Protein AF-A0A7S3D270-F1 (afdb_monomer_lite)

Secondary structure (DSSP, 8-state):
--SSSHHHHTTSS-----------------------HHHHHHHHHHHHHHTTTTS-HHHHHHHHHHHHHHHHHHHHHHHHHHHHHHHHHHHHHHHHHHHHHHHHHHHHHHHHHHHHHHHHHHHHHHHHHHHHHHHHHHHHHHHHHHHHHHHHHHHHHHHHHHHHHHHHHHTTTTTS------------------------------------------STHHHHHHHHHHHHHHHHHHHHHHHHHHHHHHHHHHHHHHHHHHHHHHHHHHHHHGGGT--

Radius of gyration: 50.93 Å; chains: 1; bounding box: 105×56×142 Å

Sequence (279 aa):
MTEEADRIEEEMEGKELDVEAEEGGEDEEGEDGVYDPIEETEKFFEAELADLEGLSAPRKLKTIISSRKRVENDIKLMANRIRHLHLEEEKAQKKIDTTKTRANDILDLKERNREAARRRELERKQAEEELRRERQLLALQKAERRAAIRANREALQQSKREDVLMMKQMKKVQERDRKLRLQQERIRCAQSAEVIRLHKKVAADHNMRQRRQQLFEADQDMQDQIYEELLKKHHALQEIAQLEEEESGLINRLHSTQQIHLQAYEELEAALNEDLADE

Structure (mmCIF, N/CA/C/O backbone):
data_AF-A0A7S3D270-F1
#
_entry.id   AF-A0A7S3D270-F1
#
loop_
_atom_site.group_PDB
_atom_site.id
_atom_site.type_symbol
_atom_site.label_atom_id
_atom_site.label_alt_id
_atom_site.label_comp_id
_atom_site.label_asym_id
_atom_site.label_entity_id
_atom_site.label_seq_id
_atom_site.pdbx_PDB_ins_code
_atom_site.Cartn_x
_atom_site.Cartn_y
_atom_site.Cartn_z
_atom_site.occupancy
_atom_site.B_iso_or_equiv
_atom_site.auth_seq_id
_atom_site.auth_comp_id
_atom_site.auth_asym_id
_atom_site.auth_atom_id
_atom_site.pdbx_PDB_model_num
ATOM 1 N N . MET A 1 1 ? -23.454 -42.899 -12.127 1.00 55.66 1 MET A N 1
ATOM 2 C CA . MET A 1 1 ? -22.488 -41.993 -12.791 1.00 55.66 1 MET A CA 1
ATOM 3 C C . MET A 1 1 ? -21.441 -42.809 -13.553 1.00 55.66 1 MET A C 1
ATOM 5 O O . MET A 1 1 ? -20.252 -42.593 -13.379 1.00 55.66 1 MET A O 1
ATOM 9 N N . THR A 1 2 ? -21.885 -43.780 -14.354 1.00 56.94 2 THR A N 1
ATOM 10 C CA . THR A 1 2 ? -21.027 -44.693 -15.142 1.00 56.94 2 THR A CA 1
ATOM 11 C C . THR A 1 2 ? -21.714 -45.114 -16.450 1.00 56.94 2 THR A C 1
ATOM 13 O O . THR A 1 2 ? -21.271 -46.047 -17.089 1.00 56.94 2 THR A O 1
ATOM 16 N N . GLU A 1 3 ? -22.817 -44.457 -16.827 1.00 52.66 3 GLU A N 1
ATOM 17 C CA . GLU A 1 3 ? -23.614 -44.752 -18.038 1.00 52.66 3 GLU A CA 1
ATOM 18 C C . GLU A 1 3 ? -23.628 -43.547 -19.005 1.00 52.66 3 GLU A C 1
ATOM 20 O O . GLU A 1 3 ? -24.354 -43.523 -19.992 1.00 52.66 3 GLU A O 1
ATOM 25 N N . GLU A 1 4 ? -22.844 -42.512 -18.688 1.00 52.69 4 GLU A N 1
ATOM 26 C CA . GLU A 1 4 ? -22.762 -41.240 -19.422 1.00 52.69 4 GLU A CA 1
ATOM 27 C C . GLU A 1 4 ? -21.365 -41.026 -20.041 1.00 52.69 4 GLU A C 1
ATOM 29 O O . GLU A 1 4 ? -21.179 -40.113 -20.835 1.00 52.69 4 GLU A O 1
ATOM 34 N N . ALA A 1 5 ? -20.395 -41.894 -19.714 1.00 53.91 5 ALA A N 1
ATOM 35 C CA . ALA A 1 5 ? -19.059 -41.910 -20.316 1.00 53.91 5 ALA A CA 1
ATOM 36 C C . ALA A 1 5 ? -19.049 -42.717 -21.627 1.00 53.91 5 ALA A C 1
ATOM 38 O O . ALA A 1 5 ? -18.639 -42.203 -22.664 1.00 53.91 5 ALA A O 1
ATOM 39 N N . ASP A 1 6 ? -19.616 -43.927 -21.601 1.00 54.31 6 ASP A N 1
ATOM 40 C CA . ASP A 1 6 ? -19.684 -44.860 -22.739 1.00 54.31 6 ASP A CA 1
ATOM 41 C C . ASP A 1 6 ? -20.461 -44.295 -23.947 1.00 54.31 6 ASP A C 1
ATOM 43 O O . ASP A 1 6 ? -20.357 -44.800 -25.059 1.00 54.31 6 ASP A O 1
ATOM 47 N N . ARG A 1 7 ? -21.231 -43.216 -23.750 1.00 53.88 7 ARG A N 1
ATOM 48 C CA . ARG A 1 7 ? -22.017 -42.556 -24.801 1.00 53.88 7 ARG A CA 1
ATOM 49 C C . ARG A 1 7 ? -21.245 -41.515 -25.616 1.00 53.88 7 ARG A C 1
ATOM 51 O O . ARG A 1 7 ? -21.796 -40.996 -26.579 1.00 53.88 7 ARG A O 1
ATOM 58 N N . ILE A 1 8 ? -20.016 -41.185 -25.213 1.00 56.88 8 ILE A N 1
ATOM 59 C CA . ILE A 1 8 ? -19.153 -40.206 -25.897 1.00 56.88 8 ILE A CA 1
ATOM 60 C C . ILE A 1 8 ? -18.128 -40.911 -26.804 1.00 56.88 8 ILE A C 1
ATOM 62 O O . ILE A 1 8 ? -17.716 -40.337 -27.810 1.00 56.88 8 ILE A O 1
ATOM 66 N N . GLU A 1 9 ? -17.758 -42.166 -26.517 1.00 51.59 9 GLU A N 1
ATOM 67 C CA . GLU A 1 9 ? -16.880 -42.953 -27.403 1.00 51.59 9 GLU A CA 1
ATOM 68 C C . GLU A 1 9 ? -17.577 -43.380 -28.710 1.00 51.59 9 GLU A C 1
ATOM 70 O O . GLU A 1 9 ? -16.925 -43.438 -29.749 1.00 51.59 9 GLU A O 1
ATOM 75 N N . GLU A 1 10 ? -18.900 -43.581 -28.707 1.00 54.47 10 GLU A N 1
ATOM 76 C CA . GLU A 1 10 ? -19.654 -44.049 -29.887 1.00 54.47 10 GLU A CA 1
ATOM 77 C C . GLU A 1 10 ? -19.943 -42.944 -30.940 1.00 54.47 10 GLU A C 1
ATOM 79 O O . GLU A 1 10 ? -20.325 -43.253 -32.066 1.00 54.47 10 GLU A O 1
ATOM 84 N N . GLU A 1 11 ? -19.722 -41.654 -30.631 1.00 53.59 11 GLU A N 1
ATOM 85 C CA . GLU A 1 11 ? -19.868 -40.539 -31.600 1.00 53.59 11 GLU A CA 1
ATOM 86 C C . GLU A 1 11 ? -18.566 -40.175 -32.348 1.00 53.59 11 GLU A C 1
ATOM 88 O O . GLU A 1 11 ? -18.592 -39.346 -33.262 1.00 53.59 11 GLU A O 1
ATOM 93 N N . MET A 1 12 ? -17.426 -40.791 -32.008 1.00 52.66 12 MET A N 1
ATOM 94 C CA . MET A 1 12 ? -16.113 -40.450 -32.588 1.00 52.66 12 MET A CA 1
ATOM 95 C C . MET A 1 12 ? -15.652 -41.370 -33.735 1.00 52.66 12 MET A C 1
ATOM 97 O O . MET A 1 12 ? -14.643 -41.075 -34.372 1.00 52.66 12 MET A O 1
ATOM 101 N N . GLU A 1 13 ? -16.384 -42.444 -34.048 1.00 53.16 13 GLU A N 1
ATOM 102 C CA . GLU A 1 13 ? -15.960 -43.479 -35.016 1.00 53.16 13 GLU A CA 1
ATOM 103 C C . GLU A 1 13 ? -16.640 -43.365 -36.405 1.00 53.16 13 GLU A C 1
ATOM 105 O O . GLU A 1 13 ? -16.520 -44.252 -37.244 1.00 53.16 13 GLU A O 1
ATOM 110 N N . GLY A 1 14 ? -17.374 -42.272 -36.669 1.00 53.91 14 GLY A N 1
ATOM 111 C CA . GLY A 1 14 ? -18.347 -42.184 -37.775 1.00 53.91 14 GLY A CA 1
ATOM 112 C C . GLY A 1 14 ? -18.218 -41.002 -38.745 1.00 53.91 14 GLY A C 1
ATOM 113 O O . GLY A 1 14 ? -19.236 -40.562 -39.280 1.00 53.91 14 GLY A O 1
ATOM 114 N N . LYS A 1 15 ? -17.016 -40.449 -38.963 1.00 55.72 15 LYS A N 1
ATOM 115 C CA . LYS A 1 15 ? -16.767 -39.420 -39.998 1.00 55.72 15 LYS A CA 1
ATOM 116 C C . LYS A 1 15 ? -15.521 -39.713 -40.830 1.00 55.72 15 LYS A C 1
ATOM 118 O O . LYS A 1 15 ? -14.515 -39.013 -40.741 1.00 55.72 15 LYS A O 1
ATOM 123 N N . GLU A 1 16 ? -15.644 -40.709 -41.702 1.00 52.53 16 GLU A N 1
ATOM 124 C CA . GLU A 1 16 ? -14.965 -40.642 -42.997 1.00 52.53 16 GLU A CA 1
ATOM 125 C C . GLU A 1 16 ? -15.483 -39.382 -43.709 1.00 52.53 16 GLU A C 1
ATOM 127 O O . GLU A 1 16 ? -16.677 -39.256 -43.979 1.00 52.53 16 GLU A O 1
ATOM 132 N N . LEU A 1 17 ? -14.600 -38.406 -43.914 1.00 50.53 17 LEU A N 1
ATOM 133 C CA . LEU A 1 17 ? -14.870 -37.233 -44.737 1.00 50.53 17 LEU A CA 1
ATOM 134 C C . LEU A 1 17 ? -14.134 -37.437 -46.054 1.00 50.53 17 LEU A C 1
ATOM 136 O O . LEU A 1 17 ? -12.913 -37.602 -46.056 1.00 50.53 17 LEU A O 1
ATOM 140 N N . ASP A 1 18 ? -14.900 -37.466 -47.142 1.00 45.66 18 ASP A N 1
ATOM 141 C CA . ASP A 1 18 ? -14.399 -37.682 -48.492 1.00 45.66 18 ASP A CA 1
ATOM 142 C C . ASP A 1 18 ? -13.266 -36.704 -48.820 1.00 45.66 18 ASP A C 1
ATOM 144 O O . ASP A 1 18 ? -13.451 -35.485 -48.863 1.00 45.66 18 ASP A O 1
ATOM 148 N N . VAL A 1 19 ? -12.079 -37.255 -49.076 1.00 47.69 19 VAL A N 1
ATOM 149 C CA . VAL A 1 19 ? -10.970 -36.518 -49.681 1.00 47.69 19 VAL A CA 1
ATOM 150 C C . VAL A 1 19 ? -11.256 -36.443 -51.178 1.00 47.69 19 VAL A C 1
ATOM 152 O O . VAL A 1 19 ? -10.773 -37.265 -51.960 1.00 47.69 19 VAL A O 1
ATOM 155 N N . GLU A 1 20 ? -12.092 -35.482 -51.574 1.00 52.12 20 GLU A N 1
ATOM 156 C CA . GLU A 1 20 ? -12.203 -35.102 -52.981 1.00 52.12 20 GLU A CA 1
ATOM 157 C C . GLU A 1 20 ? -10.845 -34.566 -53.449 1.00 52.12 20 GLU A C 1
ATOM 159 O O . GLU A 1 20 ? -10.258 -33.666 -52.848 1.00 52.12 20 GLU A O 1
ATOM 164 N N . ALA A 1 21 ? -10.318 -35.169 -54.513 1.00 53.28 21 ALA A N 1
ATOM 165 C CA . ALA A 1 21 ? -9.061 -34.760 -55.109 1.00 53.28 21 ALA A CA 1
ATOM 166 C C . ALA A 1 21 ? -9.274 -33.489 -55.944 1.00 53.28 21 ALA A C 1
ATOM 168 O O . ALA A 1 21 ? -9.745 -33.568 -57.079 1.00 53.28 21 ALA A O 1
ATOM 169 N N . GLU A 1 22 ? -8.896 -32.329 -55.405 1.00 51.59 22 GLU A N 1
ATOM 170 C CA . GLU A 1 22 ? -8.639 -31.153 -56.239 1.00 51.59 22 GLU A CA 1
ATOM 171 C C . GLU A 1 22 ? -7.347 -31.383 -57.038 1.00 51.59 22 GLU A C 1
ATOM 173 O O . GLU A 1 22 ? -6.231 -31.322 -56.519 1.00 51.59 22 GLU A O 1
ATOM 178 N N . GLU A 1 23 ? -7.511 -31.688 -58.325 1.00 51.09 23 GLU A N 1
ATOM 179 C CA . GLU A 1 23 ? -6.425 -31.673 -59.299 1.00 51.09 23 GLU A CA 1
ATOM 180 C C . GLU A 1 23 ? -5.967 -30.227 -59.564 1.00 51.09 23 GLU A C 1
ATOM 182 O O . GLU A 1 23 ? -6.781 -29.365 -59.889 1.00 51.09 23 GLU A O 1
ATOM 187 N N . GLY A 1 24 ? -4.651 -29.989 -59.556 1.00 52.06 24 GLY A N 1
ATOM 188 C CA . GLY A 1 24 ? -4.059 -28.881 -60.315 1.00 52.06 24 GLY A CA 1
ATOM 189 C C . GLY A 1 24 ? -4.031 -27.503 -59.647 1.00 52.06 24 GLY A C 1
ATOM 190 O O . GLY A 1 24 ? -4.393 -26.514 -60.283 1.00 52.06 24 GLY A O 1
ATOM 191 N N . GLY A 1 25 ? -3.512 -27.413 -58.421 1.00 44.75 25 GLY A N 1
ATOM 192 C CA . GLY A 1 25 ? -2.760 -26.221 -58.019 1.00 44.75 25 GLY A CA 1
ATOM 193 C C . GLY A 1 25 ? -1.357 -26.305 -58.620 1.00 44.75 25 GLY A C 1
ATOM 194 O O . GLY A 1 25 ? -0.685 -27.315 -58.427 1.00 44.75 25 GLY A O 1
ATOM 195 N N . GLU A 1 26 ? -0.943 -25.305 -59.396 1.00 48.81 26 GLU A N 1
ATOM 196 C CA . GLU A 1 26 ? 0.402 -25.264 -59.978 1.00 48.81 26 GLU A CA 1
ATOM 197 C C . GLU A 1 26 ? 1.443 -25.187 -58.852 1.00 48.81 26 GLU A C 1
ATOM 199 O O . GLU A 1 26 ? 1.349 -24.313 -57.988 1.00 48.81 26 GLU A O 1
ATOM 204 N N . ASP A 1 27 ? 2.432 -26.087 -58.871 1.00 47.41 27 ASP A N 1
ATOM 205 C CA . ASP A 1 27 ? 3.643 -25.952 -58.064 1.00 47.41 27 ASP A CA 1
ATOM 206 C C . ASP A 1 27 ? 4.405 -24.710 -58.564 1.00 47.41 27 ASP A C 1
ATOM 208 O O . ASP A 1 27 ? 5.313 -24.800 -59.395 1.00 47.41 27 ASP A O 1
ATOM 212 N N . GLU A 1 28 ? 4.038 -23.524 -58.065 1.00 51.25 28 GLU A N 1
ATOM 213 C CA . GLU A 1 28 ? 5.025 -22.462 -57.920 1.00 51.25 28 GLU A CA 1
ATOM 214 C C . GLU A 1 28 ? 6.110 -23.039 -57.011 1.00 51.25 28 GLU A C 1
ATOM 216 O O . GLU A 1 28 ? 5.937 -23.143 -55.794 1.00 51.25 28 GLU A O 1
ATOM 221 N N . GLU A 1 29 ? 7.223 -23.439 -57.632 1.00 49.06 29 GLU A N 1
ATOM 222 C CA . GLU A 1 29 ? 8.522 -23.596 -56.988 1.00 49.06 29 GLU A CA 1
ATOM 223 C C . GLU A 1 29 ? 8.894 -22.237 -56.383 1.00 49.06 29 GLU A C 1
ATOM 225 O O . GLU A 1 29 ? 9.688 -21.470 -56.929 1.00 49.06 29 GLU A O 1
ATOM 230 N N . GLY A 1 30 ? 8.268 -21.919 -55.250 1.00 46.19 30 GLY A N 1
ATOM 231 C CA . GLY A 1 30 ? 8.740 -20.900 -54.347 1.00 46.19 30 GLY A CA 1
ATOM 232 C C . GLY A 1 30 ? 10.148 -21.315 -53.985 1.00 46.19 30 GLY A C 1
ATOM 233 O O . GLY A 1 30 ? 10.339 -22.306 -53.280 1.00 46.19 30 GLY A O 1
ATOM 234 N N . GLU A 1 31 ? 11.126 -20.590 -54.526 1.00 48.28 31 GLU A N 1
ATOM 235 C CA . GLU A 1 31 ? 12.492 -20.668 -54.052 1.00 48.28 31 GLU A CA 1
ATOM 236 C C . GLU A 1 31 ? 12.420 -20.455 -52.538 1.00 48.28 31 GLU A C 1
ATOM 238 O O . GLU A 1 31 ? 12.214 -19.330 -52.073 1.00 48.28 31 GLU A O 1
ATOM 243 N N . ASP A 1 32 ? 12.579 -21.544 -51.776 1.00 46.47 32 ASP A N 1
ATOM 244 C CA . ASP A 1 32 ? 13.003 -21.520 -50.381 1.00 46.47 32 ASP A CA 1
ATOM 245 C C . ASP A 1 32 ? 14.407 -20.911 -50.397 1.00 46.47 32 ASP A C 1
ATOM 247 O O . ASP A 1 32 ? 15.434 -21.595 -50.332 1.00 46.47 32 ASP A O 1
ATOM 251 N N . GLY A 1 33 ? 14.431 -19.592 -50.596 1.00 51.00 33 GLY A N 1
ATOM 252 C CA . GLY A 1 33 ? 15.605 -18.760 -50.622 1.00 51.00 33 GLY A CA 1
ATOM 253 C C . GLY A 1 33 ? 16.215 -18.888 -49.253 1.00 51.00 33 GLY A C 1
ATOM 254 O O . GLY A 1 33 ? 15.762 -18.243 -48.306 1.00 51.00 33 GLY A O 1
ATOM 255 N N . VAL A 1 34 ? 17.198 -19.783 -49.154 1.00 46.41 34 VAL A N 1
ATOM 256 C CA . VAL A 1 34 ? 17.988 -20.004 -47.954 1.00 46.41 34 VAL A CA 1
ATOM 257 C C . VAL A 1 34 ? 18.495 -18.634 -47.552 1.00 46.41 34 VAL A C 1
ATOM 259 O O . VAL A 1 34 ? 19.361 -18.075 -48.221 1.00 46.41 34 VAL A O 1
ATOM 262 N N . TYR A 1 35 ? 17.882 -18.075 -46.508 1.00 50.28 35 TYR A N 1
ATOM 263 C CA . TYR A 1 35 ? 18.212 -16.760 -45.990 1.00 50.28 35 TYR A CA 1
ATOM 264 C C . TYR A 1 35 ? 19.631 -16.853 -45.444 1.00 50.28 35 TYR A C 1
ATOM 266 O O . TYR A 1 35 ? 19.844 -17.269 -44.305 1.00 50.28 35 TYR A O 1
ATOM 274 N N . ASP A 1 36 ? 20.601 -16.557 -46.307 1.00 53.00 36 ASP A N 1
ATOM 275 C CA . ASP A 1 36 ? 22.001 -16.469 -45.952 1.00 53.00 36 ASP A CA 1
ATOM 276 C C . ASP A 1 36 ? 22.237 -15.050 -45.423 1.00 53.00 36 ASP A C 1
ATOM 278 O O . ASP A 1 36 ? 22.268 -14.094 -46.210 1.00 53.00 36 ASP A O 1
ATOM 282 N N . PRO A 1 37 ? 22.393 -14.869 -44.096 1.00 57.75 37 PRO A N 1
ATOM 283 C CA . PRO A 1 37 ? 22.554 -13.541 -43.522 1.00 57.75 37 PRO A CA 1
ATOM 284 C C . PRO A 1 37 ? 23.845 -12.868 -44.009 1.00 57.75 37 PRO A C 1
ATOM 286 O O . PRO A 1 37 ? 23.987 -11.654 -43.884 1.00 57.75 37 PRO A O 1
ATOM 289 N N . ILE A 1 38 ? 24.792 -13.642 -44.553 1.00 60.75 38 ILE A N 1
ATOM 290 C CA . ILE A 1 38 ? 26.051 -13.133 -45.090 1.00 60.75 38 ILE A CA 1
ATOM 291 C C . ILE A 1 38 ? 25.778 -12.349 -46.380 1.00 60.75 38 ILE A C 1
ATOM 293 O O . ILE A 1 38 ? 26.216 -11.202 -46.482 1.00 60.75 38 ILE A O 1
ATOM 297 N N . GLU A 1 39 ? 24.972 -12.880 -47.307 1.00 60.62 39 GLU A N 1
ATOM 298 C CA . GLU A 1 39 ? 24.675 -12.197 -48.575 1.00 60.62 39 GLU A CA 1
ATOM 299 C C . GLU A 1 39 ? 23.954 -10.852 -48.388 1.00 60.62 39 GLU A C 1
ATOM 301 O O . GLU A 1 39 ? 24.250 -9.897 -49.107 1.00 60.62 39 GLU A O 1
ATOM 306 N N . GLU A 1 40 ? 23.017 -10.736 -47.440 1.00 64.69 40 GLU A N 1
ATOM 307 C CA . GLU A 1 40 ? 22.364 -9.445 -47.164 1.00 64.69 40 GLU A CA 1
ATOM 308 C C . GLU A 1 40 ? 23.343 -8.418 -46.583 1.00 64.69 40 GLU A C 1
ATOM 310 O O . GLU A 1 40 ? 23.297 -7.242 -46.957 1.00 64.69 40 GLU A O 1
ATOM 315 N N . THR A 1 41 ? 24.264 -8.849 -45.712 1.00 62.12 41 THR A N 1
ATOM 316 C CA . THR A 1 41 ? 25.299 -7.950 -45.180 1.00 62.12 41 THR A CA 1
ATOM 317 C C . THR A 1 41 ? 26.266 -7.489 -46.269 1.00 62.12 41 THR A C 1
ATOM 319 O O . THR A 1 41 ? 26.545 -6.293 -46.349 1.00 62.12 41 THR A O 1
ATOM 322 N N . GLU A 1 42 ? 26.714 -8.380 -47.159 1.00 64.44 42 GLU A N 1
ATOM 323 C CA . GLU A 1 42 ? 27.584 -8.016 -48.284 1.00 64.44 42 GLU A CA 1
ATOM 324 C C . GLU A 1 42 ? 26.882 -7.047 -49.247 1.00 64.44 42 GLU A C 1
ATOM 326 O O . GLU A 1 42 ? 27.431 -5.982 -49.533 1.00 64.44 42 GLU A O 1
ATOM 331 N N . LYS A 1 43 ? 25.629 -7.319 -49.641 1.00 68.81 43 LYS A N 1
ATOM 332 C CA . LYS A 1 43 ? 24.826 -6.419 -50.497 1.00 68.81 43 LYS A CA 1
ATOM 333 C C . LYS A 1 43 ? 24.608 -5.039 -49.855 1.00 68.81 43 LYS A C 1
ATOM 335 O O . LYS A 1 43 ? 24.667 -4.022 -50.548 1.00 68.81 43 LYS A O 1
ATOM 340 N N . PHE A 1 44 ? 24.408 -4.976 -48.534 1.00 70.06 44 PHE A N 1
ATOM 341 C CA . PHE A 1 44 ? 24.325 -3.714 -47.788 1.00 70.06 44 PHE A CA 1
ATOM 342 C C . PHE A 1 44 ? 25.654 -2.938 -47.806 1.00 70.06 44 PHE A C 1
ATOM 344 O O . PHE A 1 44 ? 25.662 -1.725 -48.037 1.00 70.06 44 PHE A O 1
ATOM 351 N N . PHE A 1 45 ? 26.786 -3.620 -47.597 1.00 70.75 45 PHE A N 1
ATOM 352 C CA . PHE A 1 45 ? 28.104 -2.984 -47.640 1.00 70.75 45 PHE A CA 1
ATOM 353 C C . PHE A 1 45 ? 28.486 -2.519 -49.051 1.00 70.75 45 PHE A C 1
ATOM 355 O O . PHE A 1 45 ? 29.012 -1.413 -49.185 1.00 70.75 45 PHE A O 1
ATOM 362 N N . GLU A 1 46 ? 28.194 -3.301 -50.094 1.00 70.75 46 GLU A N 1
ATOM 363 C CA . GLU A 1 46 ? 28.431 -2.918 -51.491 1.00 70.75 46 GLU A CA 1
ATOM 364 C C . GLU A 1 46 ? 27.637 -1.665 -51.882 1.00 70.75 46 GLU A C 1
ATOM 366 O O . GLU A 1 46 ? 28.215 -0.729 -52.443 1.00 70.75 46 GLU A O 1
ATOM 371 N N . ALA A 1 47 ? 26.352 -1.592 -51.518 1.00 72.50 47 ALA A N 1
ATOM 372 C CA . ALA A 1 47 ? 25.509 -0.429 -51.794 1.00 72.50 47 ALA A CA 1
ATOM 373 C C . ALA A 1 47 ? 26.056 0.865 -51.152 1.00 72.50 47 ALA A C 1
ATOM 375 O O . ALA A 1 47 ? 26.173 1.891 -51.826 1.00 72.50 47 ALA A O 1
ATOM 376 N N . GLU A 1 48 ? 26.464 0.834 -49.877 1.00 72.31 48 GLU A N 1
ATOM 377 C CA . GLU A 1 48 ? 26.995 2.038 -49.211 1.00 72.31 48 GLU A CA 1
ATOM 378 C C . GLU A 1 48 ? 28.461 2.352 -49.590 1.00 72.31 48 GLU A C 1
ATOM 380 O O . GLU A 1 48 ? 28.904 3.502 -49.494 1.00 72.31 48 GLU A O 1
ATOM 385 N N . LEU A 1 49 ? 29.225 1.373 -50.089 1.00 73.44 49 LEU A N 1
ATOM 386 C CA . LEU A 1 49 ? 30.531 1.613 -50.717 1.00 73.44 49 LEU A CA 1
ATOM 387 C C . LEU A 1 49 ? 30.401 2.286 -52.093 1.00 73.44 49 LEU A C 1
ATOM 389 O O . LEU A 1 49 ? 31.239 3.147 -52.404 1.00 73.44 49 LEU A O 1
ATOM 393 N N . ALA A 1 50 ? 29.358 1.943 -52.859 1.00 74.62 50 ALA A N 1
ATOM 394 C CA . ALA A 1 50 ? 29.017 2.550 -54.147 1.00 74.62 50 ALA A CA 1
ATOM 395 C C . ALA A 1 50 ? 28.612 4.030 -53.997 1.00 74.62 50 ALA A C 1
ATOM 397 O O . ALA A 1 50 ? 29.163 4.895 -54.682 1.00 74.62 50 ALA A O 1
ATOM 398 N N . ASP A 1 51 ? 27.769 4.359 -53.011 1.00 73.00 51 ASP A N 1
ATOM 399 C CA . ASP A 1 51 ? 27.398 5.748 -52.665 1.00 73.00 51 ASP A CA 1
ATOM 400 C C . ASP A 1 51 ? 28.601 6.633 -52.259 1.00 73.00 51 ASP A C 1
ATOM 402 O O . ASP A 1 51 ? 28.522 7.866 -52.243 1.00 73.00 51 ASP A O 1
ATOM 406 N N . LEU A 1 52 ? 29.743 6.017 -51.931 1.00 73.88 52 LEU A N 1
ATOM 407 C CA . LEU A 1 52 ? 30.990 6.688 -51.559 1.00 73.88 52 LEU A CA 1
ATOM 408 C C . LEU A 1 52 ? 32.057 6.658 -52.669 1.00 73.88 52 LEU A C 1
ATOM 410 O O . LEU A 1 52 ? 33.229 6.954 -52.399 1.00 73.88 52 LEU A O 1
ATOM 414 N N . GLU A 1 53 ? 31.722 6.292 -53.907 1.00 69.31 53 GLU A N 1
ATOM 415 C CA . GLU A 1 53 ? 32.655 6.357 -55.038 1.00 69.31 53 GLU A CA 1
ATOM 416 C C . GLU A 1 53 ? 33.154 7.787 -55.336 1.00 69.31 53 GLU A C 1
ATOM 418 O O . GLU A 1 53 ? 32.528 8.799 -55.028 1.00 69.31 53 GLU A O 1
ATOM 423 N N . GLY A 1 54 ? 34.380 7.891 -55.862 1.00 67.00 54 GLY A N 1
ATOM 424 C CA . GLY A 1 54 ? 35.056 9.173 -56.119 1.00 67.00 54 GLY A CA 1
ATOM 425 C C . GLY A 1 54 ? 35.705 9.863 -54.902 1.00 67.00 54 GLY A C 1
ATOM 426 O O . GLY A 1 54 ? 36.490 10.798 -55.078 1.00 67.00 54 GLY A O 1
ATOM 427 N N . LEU A 1 55 ? 35.461 9.406 -53.667 1.00 72.94 55 LEU A N 1
ATOM 428 C CA . LEU A 1 55 ? 36.135 9.922 -52.464 1.00 72.94 55 LEU A CA 1
ATOM 429 C C . LEU A 1 55 ? 37.451 9.185 -52.148 1.00 72.94 55 LEU A C 1
ATOM 431 O O . LEU A 1 55 ? 37.536 7.961 -52.178 1.00 72.94 55 LEU A O 1
ATOM 435 N N . SER A 1 56 ? 38.476 9.946 -51.750 1.00 76.69 56 SER A N 1
ATOM 436 C CA . SER A 1 56 ? 39.738 9.409 -51.212 1.00 76.69 56 SER A CA 1
ATOM 437 C C . SER A 1 56 ? 39.508 8.658 -49.888 1.00 76.69 56 SER A C 1
ATOM 439 O O . SER A 1 56 ? 38.721 9.119 -49.062 1.00 76.69 56 SER A O 1
ATOM 441 N N . ALA A 1 57 ? 40.219 7.549 -49.648 1.00 71.31 57 ALA A N 1
ATOM 442 C CA . ALA A 1 57 ? 40.054 6.675 -48.474 1.00 71.31 57 ALA A CA 1
ATOM 443 C C . ALA A 1 57 ? 39.926 7.397 -47.106 1.00 71.31 57 ALA A C 1
ATOM 445 O O . ALA A 1 57 ? 38.936 7.154 -46.417 1.00 71.31 57 ALA A O 1
ATOM 446 N N . PRO A 1 58 ? 40.800 8.350 -46.708 1.00 75.50 58 PRO A N 1
ATOM 447 C CA . PRO A 1 58 ? 40.623 9.105 -45.458 1.00 75.50 58 PRO A CA 1
ATOM 448 C C . PRO A 1 58 ? 39.357 9.982 -45.421 1.00 75.50 58 PRO A C 1
ATOM 450 O O . PRO A 1 58 ? 38.865 10.305 -44.340 1.00 75.50 58 PRO A O 1
ATOM 453 N N . ARG A 1 59 ? 38.798 10.372 -46.577 1.00 76.06 59 ARG A N 1
ATOM 454 C CA . ARG A 1 59 ? 37.487 11.039 -46.646 1.00 76.06 59 ARG A CA 1
ATOM 455 C C . ARG A 1 59 ? 36.341 10.037 -46.491 1.00 76.06 59 ARG A C 1
ATOM 457 O O . ARG A 1 59 ? 35.423 10.361 -45.745 1.00 76.06 59 ARG A O 1
ATOM 464 N N . LYS A 1 60 ? 36.427 8.841 -47.100 1.00 79.44 60 LYS A N 1
ATOM 465 C CA . LYS A 1 60 ? 35.458 7.743 -46.892 1.00 79.44 60 LYS A CA 1
ATOM 466 C C . LYS A 1 60 ? 35.403 7.312 -45.420 1.00 79.44 60 LYS A C 1
ATOM 468 O O . LYS A 1 60 ? 34.337 7.301 -44.821 1.00 79.44 60 LYS A O 1
ATOM 473 N N . LEU A 1 61 ? 36.557 7.075 -44.791 1.00 77.75 61 LEU A N 1
ATOM 474 C CA . LEU A 1 61 ? 36.636 6.770 -43.356 1.00 77.75 61 LEU A CA 1
ATOM 475 C C . LEU A 1 61 ? 36.012 7.894 -42.508 1.00 77.75 61 LEU A C 1
ATOM 477 O O . LEU A 1 61 ? 35.244 7.628 -41.588 1.00 77.75 61 LEU A O 1
ATOM 481 N N . LYS A 1 62 ? 36.265 9.168 -42.842 1.00 82.81 62 LYS A N 1
ATOM 482 C CA . LYS A 1 62 ? 35.657 10.301 -42.128 1.00 82.81 62 LYS A CA 1
ATOM 483 C C . LYS A 1 62 ? 34.130 10.363 -42.289 1.00 82.81 62 LYS A C 1
ATOM 485 O O . LYS A 1 62 ? 33.457 10.679 -41.306 1.00 82.81 62 LYS A O 1
ATOM 490 N N . THR A 1 63 ? 33.577 10.086 -43.475 1.00 82.50 63 THR A N 1
ATOM 491 C CA . THR A 1 63 ? 32.117 10.046 -43.673 1.00 82.50 63 THR A CA 1
ATOM 492 C C . THR A 1 63 ? 31.498 8.869 -42.926 1.00 82.50 63 THR A C 1
ATOM 494 O O . THR A 1 63 ? 30.557 9.099 -42.167 1.00 82.50 63 THR A O 1
ATOM 497 N N . ILE A 1 64 ? 32.084 7.670 -43.012 1.00 82.44 64 ILE A N 1
ATOM 498 C CA . ILE A 1 64 ? 31.657 6.470 -42.269 1.00 82.44 64 ILE A CA 1
ATOM 499 C C . ILE A 1 64 ? 31.670 6.729 -40.755 1.00 82.44 64 ILE A C 1
ATOM 501 O O . ILE A 1 64 ? 30.626 6.597 -40.120 1.00 82.44 64 ILE A O 1
ATOM 505 N N . ILE A 1 65 ? 32.773 7.231 -40.180 1.00 81.62 65 ILE A N 1
ATOM 506 C CA . ILE A 1 65 ? 32.851 7.606 -38.752 1.00 81.62 65 ILE A CA 1
ATOM 507 C C . ILE A 1 65 ? 31.767 8.632 -38.384 1.00 81.62 65 ILE A C 1
ATOM 509 O O . ILE A 1 65 ? 31.174 8.546 -37.310 1.00 81.62 65 ILE A O 1
ATOM 513 N N . SER A 1 66 ? 31.498 9.625 -39.240 1.00 83.44 66 SER A N 1
ATOM 514 C CA . SER A 1 66 ? 30.449 10.623 -38.975 1.00 83.44 66 SER A CA 1
ATOM 515 C C . SER A 1 66 ? 29.029 10.055 -39.091 1.00 83.44 66 SER A C 1
ATOM 517 O O . SER A 1 66 ? 28.118 10.545 -38.427 1.00 83.44 66 SER A O 1
ATOM 519 N N . SER A 1 67 ? 28.842 9.012 -39.903 1.00 81.88 67 SER A N 1
ATOM 520 C CA . SER A 1 67 ? 27.595 8.260 -40.016 1.00 81.88 67 SER A CA 1
ATOM 521 C C . SER A 1 67 ? 27.390 7.398 -38.775 1.00 81.88 67 SER A C 1
ATOM 523 O O . SER A 1 67 ? 26.427 7.612 -38.048 1.00 81.88 67 SER A O 1
ATOM 525 N N . ARG A 1 68 ? 28.367 6.549 -38.440 1.00 86.81 68 ARG A N 1
ATOM 526 C CA . ARG A 1 68 ? 28.399 5.720 -37.228 1.00 86.81 68 ARG A CA 1
ATOM 527 C C . ARG A 1 68 ? 28.158 6.534 -35.954 1.00 86.81 68 ARG A C 1
ATOM 529 O O . ARG A 1 68 ? 27.343 6.150 -35.132 1.00 86.81 68 ARG A O 1
ATOM 536 N N . LYS A 1 69 ? 28.789 7.707 -35.814 1.00 88.06 69 LYS A N 1
ATOM 537 C CA . LYS A 1 69 ? 28.568 8.609 -34.666 1.00 88.06 69 LYS A CA 1
ATOM 538 C C . LYS A 1 69 ? 27.161 9.208 -34.593 1.00 88.06 69 LYS A C 1
ATOM 540 O O . LYS A 1 69 ? 26.774 9.623 -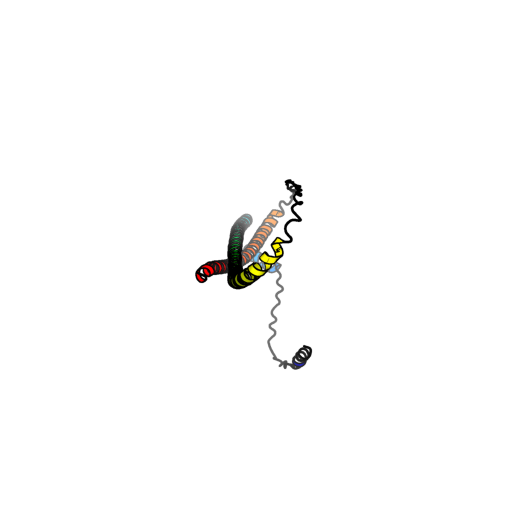33.507 1.00 88.06 69 LYS A O 1
ATOM 545 N N . ARG A 1 70 ? 26.417 9.293 -35.703 1.00 87.06 70 ARG A N 1
ATOM 546 C CA . ARG A 1 70 ? 24.985 9.633 -35.669 1.00 87.06 70 ARG A CA 1
ATOM 547 C C . ARG A 1 70 ? 24.195 8.440 -35.132 1.00 87.06 70 ARG A C 1
ATOM 549 O O . ARG A 1 70 ? 23.619 8.585 -34.065 1.00 87.06 70 ARG A O 1
ATOM 556 N N . VAL A 1 71 ? 24.360 7.258 -35.734 1.00 86.00 71 VAL A N 1
ATOM 557 C CA . VAL A 1 71 ? 23.724 6.003 -35.277 1.00 86.00 71 VAL A CA 1
ATOM 558 C C . VAL A 1 71 ? 23.985 5.732 -33.783 1.00 86.00 71 VAL A C 1
ATOM 560 O O . VAL A 1 71 ? 23.057 5.498 -33.024 1.00 86.00 71 VAL A O 1
ATOM 563 N N . GLU A 1 72 ? 25.223 5.882 -33.299 1.00 83.12 72 GLU A N 1
ATOM 564 C CA . GLU A 1 72 ? 25.555 5.769 -31.866 1.00 83.12 72 GLU A CA 1
ATOM 565 C C . GLU A 1 72 ? 24.842 6.791 -30.964 1.00 83.12 72 GLU A C 1
ATOM 567 O O . GLU A 1 72 ? 24.642 6.541 -29.775 1.00 83.12 72 GLU A O 1
ATOM 572 N N . ASN A 1 73 ? 24.581 8.000 -31.462 1.00 89.44 73 ASN A N 1
ATOM 573 C CA . ASN A 1 73 ? 23.852 9.017 -30.707 1.00 89.44 73 ASN A CA 1
ATOM 574 C C . ASN A 1 73 ? 22.352 8.715 -30.709 1.00 89.44 73 ASN A C 1
ATOM 576 O O . ASN A 1 73 ? 21.703 8.949 -29.691 1.00 89.44 73 ASN A O 1
ATOM 580 N N . ASP A 1 74 ? 21.843 8.141 -31.797 1.00 87.06 74 ASP A N 1
ATOM 581 C CA . ASP A 1 74 ? 20.460 7.694 -31.931 1.00 87.06 74 ASP A CA 1
ATOM 582 C C . ASP A 1 74 ? 20.196 6.483 -31.009 1.00 87.06 74 ASP A C 1
ATOM 584 O O . ASP A 1 74 ? 19.258 6.538 -30.217 1.00 87.06 74 ASP A O 1
ATOM 588 N N . ILE A 1 75 ? 21.110 5.500 -30.933 1.00 89.12 75 ILE A N 1
ATOM 589 C CA . ILE A 1 75 ? 21.104 4.433 -29.904 1.00 89.12 75 ILE A CA 1
ATOM 590 C C . ILE A 1 75 ? 21.062 5.026 -28.495 1.00 89.12 75 ILE A C 1
ATOM 592 O O . ILE A 1 75 ? 20.236 4.636 -27.674 1.00 89.12 75 ILE A O 1
ATOM 596 N N . LYS A 1 76 ? 21.930 5.999 -28.179 1.00 90.81 76 LYS A N 1
ATOM 597 C CA . LYS A 1 76 ? 21.933 6.637 -26.846 1.00 90.81 76 LYS A CA 1
ATOM 598 C C . LYS A 1 76 ? 20.611 7.352 -26.563 1.00 90.81 76 LYS A C 1
ATOM 600 O O . LYS A 1 76 ? 20.180 7.379 -25.410 1.00 90.81 76 LYS A O 1
ATOM 605 N N . LEU A 1 77 ? 19.973 7.938 -27.575 1.00 90.88 77 LEU A N 1
ATOM 606 C CA . LEU A 1 77 ? 18.671 8.588 -27.449 1.00 90.88 77 LEU A CA 1
ATOM 607 C C . LEU A 1 77 ? 17.557 7.558 -27.206 1.00 90.88 77 LEU A C 1
ATOM 609 O O . LEU A 1 77 ? 16.790 7.729 -26.258 1.00 90.88 77 LEU A O 1
ATOM 613 N N . MET A 1 78 ? 17.528 6.466 -27.975 1.00 86.25 78 MET A N 1
ATOM 614 C CA . MET A 1 78 ? 16.599 5.341 -27.810 1.00 86.25 78 MET A CA 1
ATOM 615 C C . MET A 1 78 ? 16.773 4.654 -26.454 1.00 86.25 78 MET A C 1
ATOM 617 O O . MET A 1 78 ? 15.814 4.552 -25.697 1.00 86.25 78 MET A O 1
ATOM 621 N N . ALA A 1 79 ? 17.998 4.313 -26.051 1.00 88.38 79 ALA A N 1
ATOM 622 C CA . ALA A 1 79 ? 18.291 3.730 -24.741 1.00 88.38 79 ALA A CA 1
ATOM 623 C C . ALA A 1 79 ? 17.898 4.659 -23.572 1.00 88.38 79 ALA A C 1
ATOM 625 O O . ALA A 1 79 ? 17.461 4.195 -22.515 1.00 88.38 79 ALA A O 1
ATOM 626 N N . ASN A 1 80 ? 18.014 5.984 -23.738 1.00 92.56 80 ASN A N 1
ATOM 627 C CA . ASN A 1 80 ? 17.479 6.939 -22.765 1.00 92.56 80 ASN A CA 1
ATOM 628 C C . ASN A 1 80 ? 15.940 6.938 -22.761 1.00 92.56 80 ASN A C 1
ATOM 630 O O . ASN A 1 80 ? 15.349 6.964 -21.682 1.00 92.56 80 ASN A O 1
ATOM 634 N N . ARG A 1 81 ? 15.287 6.871 -23.928 1.00 92.75 81 ARG A N 1
ATOM 635 C CA . ARG A 1 81 ? 13.822 6.805 -24.062 1.00 92.75 81 ARG A CA 1
ATOM 636 C C . ARG A 1 81 ? 13.244 5.520 -23.464 1.00 92.75 81 ARG A C 1
ATOM 638 O O . ARG A 1 81 ? 12.344 5.612 -22.638 1.00 92.75 81 ARG A O 1
ATOM 645 N N . ILE A 1 82 ? 13.826 4.361 -23.763 1.00 91.50 82 ILE A N 1
ATOM 646 C CA . ILE A 1 82 ? 13.516 3.056 -23.155 1.00 91.50 82 ILE A CA 1
ATOM 647 C C . ILE A 1 82 ? 13.680 3.107 -21.632 1.00 91.50 82 ILE A C 1
ATOM 649 O O . ILE A 1 82 ? 12.783 2.699 -20.895 1.00 91.50 82 ILE A O 1
ATOM 653 N N . ARG A 1 83 ? 14.766 3.711 -21.124 1.00 93.19 83 ARG A N 1
ATOM 654 C CA . ARG A 1 83 ? 14.938 3.927 -19.676 1.00 93.19 83 ARG A CA 1
ATOM 655 C C . ARG A 1 83 ? 13.836 4.813 -19.087 1.00 93.19 83 ARG A C 1
ATOM 657 O O . ARG A 1 83 ? 13.388 4.552 -17.973 1.00 93.19 83 ARG A O 1
ATOM 664 N N . HIS A 1 84 ? 13.402 5.857 -19.794 1.00 92.81 84 HIS A N 1
ATOM 665 C CA . HIS A 1 84 ? 12.281 6.689 -19.356 1.00 92.81 84 HIS A CA 1
ATOM 666 C C . HIS A 1 84 ? 10.960 5.906 -19.345 1.00 92.81 84 HIS A C 1
ATOM 668 O O . HIS A 1 84 ? 10.267 5.966 -18.332 1.00 92.81 84 HIS A O 1
ATOM 674 N N . LEU A 1 85 ? 10.670 5.113 -20.382 1.00 90.12 85 LEU A N 1
ATOM 675 C CA . LEU A 1 85 ? 9.490 4.243 -20.453 1.00 90.12 85 LEU A CA 1
ATOM 676 C C . LEU A 1 85 ? 9.459 3.233 -19.297 1.00 90.12 85 LEU A C 1
ATOM 678 O O . LEU A 1 85 ? 8.461 3.168 -18.588 1.00 90.12 85 LEU A O 1
ATOM 682 N N . HIS A 1 86 ? 10.563 2.535 -19.013 1.00 90.50 86 HIS A N 1
ATOM 683 C CA . HIS A 1 86 ? 10.658 1.638 -17.852 1.00 90.50 86 HIS A CA 1
ATOM 684 C C . HIS A 1 86 ? 10.459 2.359 -16.510 1.00 90.50 86 HIS A C 1
ATOM 686 O O . HIS A 1 86 ? 9.780 1.849 -15.622 1.00 90.50 86 HIS A O 1
ATOM 692 N N . LEU A 1 87 ? 11.022 3.561 -16.340 1.00 93.94 87 LEU A N 1
ATOM 693 C CA . LEU A 1 87 ? 10.819 4.361 -15.125 1.00 93.94 87 LEU A CA 1
ATOM 694 C C . LEU A 1 87 ? 9.386 4.899 -14.997 1.00 93.94 87 LEU A C 1
ATOM 696 O O . LEU A 1 87 ? 8.975 5.263 -13.895 1.00 93.94 87 LEU A O 1
ATOM 700 N N . GLU A 1 88 ? 8.642 5.019 -16.094 1.00 92.94 88 GLU A N 1
ATOM 701 C CA . GLU A 1 88 ? 7.223 5.378 -16.095 1.00 92.94 88 GLU A CA 1
ATOM 702 C C . GLU A 1 88 ? 6.335 4.161 -15.832 1.00 92.94 88 GLU A C 1
ATOM 704 O O . GLU A 1 88 ? 5.444 4.256 -14.989 1.00 92.94 88 GLU A O 1
ATOM 709 N N . GLU A 1 89 ? 6.640 3.013 -16.438 1.00 90.81 89 GLU A N 1
ATOM 710 C CA . GLU A 1 89 ? 6.022 1.711 -16.168 1.00 90.81 89 GLU A CA 1
ATOM 711 C C . GLU A 1 89 ? 6.165 1.326 -14.686 1.00 90.81 89 GLU A C 1
ATOM 713 O O . GLU A 1 89 ? 5.164 1.072 -14.022 1.00 90.81 89 GLU A O 1
ATOM 718 N N . GLU A 1 90 ? 7.369 1.404 -14.108 1.00 92.50 90 GLU A N 1
ATOM 719 C CA . GLU A 1 90 ? 7.608 1.104 -12.687 1.00 92.50 90 GLU A CA 1
ATOM 720 C C . GLU A 1 90 ? 6.825 2.052 -11.753 1.00 92.50 90 GLU A C 1
ATOM 722 O O . GLU A 1 90 ? 6.302 1.641 -10.713 1.00 92.50 90 GLU A O 1
ATOM 727 N N . LYS A 1 91 ? 6.708 3.339 -12.114 1.00 94.06 91 LYS A N 1
ATOM 728 C CA . LYS A 1 91 ? 5.893 4.311 -11.360 1.00 94.06 91 LYS A CA 1
ATOM 729 C C . LYS A 1 91 ? 4.399 4.043 -11.511 1.00 94.06 91 LYS A C 1
ATOM 731 O O . LYS A 1 91 ? 3.665 4.244 -10.544 1.00 94.06 91 LYS A O 1
ATOM 736 N N . ALA A 1 92 ? 3.945 3.645 -12.697 1.00 91.06 92 ALA A N 1
ATOM 737 C CA . ALA A 1 92 ? 2.556 3.291 -12.955 1.00 91.06 92 ALA A CA 1
ATOM 738 C C . ALA A 1 92 ? 2.179 2.022 -12.184 1.00 91.06 92 ALA A C 1
ATOM 740 O O . ALA A 1 92 ? 1.184 2.041 -11.465 1.00 91.06 92 ALA A O 1
ATOM 741 N N . GLN A 1 93 ? 3.024 0.988 -12.211 1.00 91.50 93 GLN A N 1
ATOM 742 C CA . GLN A 1 93 ? 2.822 -0.241 -11.448 1.00 91.50 93 GLN A CA 1
ATOM 743 C C . GLN A 1 93 ? 2.742 0.036 -9.944 1.00 91.50 93 GLN A C 1
ATOM 745 O O . GLN A 1 93 ? 1.760 -0.331 -9.310 1.00 91.50 93 GLN A O 1
ATOM 750 N N . LYS A 1 94 ? 3.685 0.807 -9.382 1.00 95.12 94 LYS A N 1
ATOM 751 C CA . LYS A 1 94 ? 3.623 1.210 -7.964 1.00 95.12 94 LYS A CA 1
ATOM 752 C C . LYS A 1 94 ? 2.339 1.965 -7.615 1.00 95.12 94 LYS A C 1
ATOM 754 O O . LYS A 1 94 ? 1.821 1.785 -6.518 1.00 95.12 94 LYS A O 1
ATOM 759 N N . LYS A 1 95 ? 1.811 2.799 -8.522 1.00 94.12 95 LYS A N 1
ATOM 760 C CA . LYS A 1 95 ? 0.506 3.451 -8.326 1.00 94.12 95 LYS A CA 1
ATOM 761 C C . LYS A 1 95 ? -0.629 2.431 -8.315 1.00 94.12 95 LYS A C 1
ATOM 763 O O . LYS A 1 95 ? -1.400 2.454 -7.362 1.00 94.12 95 LYS A O 1
ATOM 768 N N . ILE A 1 96 ? -0.695 1.536 -9.307 1.00 91.19 96 ILE A N 1
ATOM 769 C CA . ILE A 1 96 ? -1.687 0.446 -9.380 1.00 91.19 96 ILE A CA 1
ATOM 770 C C . ILE A 1 96 ? -1.683 -0.348 -8.077 1.00 91.19 96 ILE A C 1
ATOM 772 O O . ILE A 1 96 ? -2.731 -0.490 -7.454 1.00 91.19 96 ILE A O 1
ATOM 776 N N . ASP A 1 97 ? -0.506 -0.784 -7.628 1.00 94.25 97 ASP A N 1
ATOM 777 C CA . ASP A 1 97 ? -0.349 -1.555 -6.399 1.00 94.25 97 ASP A CA 1
ATOM 778 C C . ASP A 1 97 ? -0.889 -0.768 -5.193 1.00 94.25 97 ASP A C 1
ATOM 780 O O . ASP A 1 97 ? -1.704 -1.298 -4.443 1.00 94.25 97 ASP A O 1
ATOM 784 N N . THR A 1 98 ? -0.536 0.520 -5.041 1.00 94.50 98 THR A N 1
ATOM 785 C CA . THR A 1 98 ? -1.064 1.353 -3.940 1.00 94.50 98 THR A CA 1
ATOM 786 C C . THR A 1 98 ? -2.572 1.607 -4.017 1.00 94.50 98 THR A C 1
ATOM 788 O O . THR A 1 98 ? -3.228 1.696 -2.977 1.00 94.50 98 THR A O 1
ATOM 791 N N . THR A 1 99 ? -3.139 1.719 -5.222 1.00 93.38 99 THR A N 1
ATOM 792 C CA . THR A 1 99 ? -4.585 1.866 -5.438 1.00 93.38 99 THR A CA 1
ATOM 793 C C . THR A 1 99 ? -5.304 0.575 -5.048 1.00 93.38 99 THR A C 1
ATOM 795 O O . THR A 1 99 ? -6.255 0.629 -4.270 1.00 93.38 99 THR A O 1
ATOM 798 N N . LYS A 1 100 ? -4.795 -0.587 -5.480 1.00 91.50 100 LYS A N 1
ATOM 799 C CA . LYS A 1 100 ? -5.350 -1.907 -5.146 1.00 91.50 100 LYS A CA 1
ATOM 800 C C . LYS A 1 100 ? -5.231 -2.238 -3.661 1.00 91.50 100 LYS A C 1
ATOM 802 O O . LYS A 1 100 ? -6.215 -2.669 -3.066 1.00 91.50 100 LYS A O 1
ATOM 807 N N . THR A 1 101 ? -4.085 -1.979 -3.022 1.00 94.38 101 THR A N 1
ATOM 808 C CA . THR A 1 101 ? -3.969 -2.158 -1.563 1.00 94.38 101 THR A CA 1
ATOM 809 C C . THR A 1 101 ? -4.954 -1.267 -0.822 1.00 94.38 101 THR A C 1
ATOM 811 O O . THR A 1 101 ? -5.590 -1.727 0.114 1.00 94.38 101 THR A O 1
ATOM 814 N N . ARG A 1 102 ? -5.149 -0.020 -1.273 1.00 92.56 102 ARG A N 1
ATOM 815 C CA . ARG A 1 102 ? -6.093 0.907 -0.640 1.00 92.56 102 ARG A CA 1
ATOM 816 C C . ARG A 1 102 ? -7.556 0.501 -0.844 1.00 92.56 102 ARG A C 1
ATOM 818 O O . ARG A 1 102 ? -8.343 0.672 0.081 1.00 92.56 102 ARG A O 1
ATOM 825 N N . ALA A 1 103 ? -7.920 -0.026 -2.013 1.00 93.06 103 ALA A N 1
ATOM 826 C CA . ALA A 1 103 ? -9.250 -0.586 -2.251 1.00 93.06 103 ALA A CA 1
ATOM 827 C C . ALA A 1 103 ? -9.507 -1.783 -1.318 1.00 93.06 103 ALA A C 1
ATOM 829 O O . ALA A 1 103 ? -10.519 -1.809 -0.619 1.00 93.06 103 ALA A O 1
ATOM 830 N N . ASN A 1 104 ? -8.544 -2.704 -1.208 1.00 93.00 104 ASN A N 1
ATOM 831 C CA . ASN A 1 104 ? -8.620 -3.840 -0.288 1.00 93.00 104 ASN A CA 1
ATOM 832 C C . ASN A 1 104 ? -8.699 -3.395 1.184 1.00 93.00 104 ASN A C 1
ATOM 834 O O . ASN A 1 104 ? -9.563 -3.879 1.905 1.00 93.00 104 ASN A O 1
ATOM 838 N N . ASP A 1 105 ? -7.884 -2.427 1.623 1.00 94.88 105 ASP A N 1
ATOM 839 C CA . ASP A 1 105 ? -7.933 -1.871 2.987 1.00 94.88 105 ASP A CA 1
ATOM 840 C C . ASP A 1 105 ? -9.319 -1.282 3.327 1.00 94.88 105 ASP A C 1
ATOM 842 O O . ASP A 1 105 ? -9.780 -1.386 4.468 1.00 94.88 105 ASP A O 1
ATOM 846 N N . ILE A 1 106 ? -9.991 -0.663 2.346 1.00 92.94 106 ILE A N 1
ATOM 847 C CA . ILE A 1 106 ? -11.362 -0.152 2.489 1.00 92.94 106 ILE A CA 1
ATOM 848 C C . ILE A 1 106 ? -12.350 -1.317 2.626 1.00 92.94 106 ILE A C 1
ATOM 850 O O . ILE A 1 106 ? -13.151 -1.310 3.560 1.00 92.94 106 ILE A O 1
ATOM 854 N N . LEU A 1 107 ? -12.278 -2.331 1.758 1.00 91.62 107 LEU A N 1
ATOM 855 C CA . LEU A 1 107 ? -13.154 -3.510 1.814 1.00 91.62 107 LEU A CA 1
ATOM 856 C C . LEU A 1 107 ? -13.000 -4.282 3.139 1.00 91.62 107 LEU A C 1
ATOM 858 O O . LEU A 1 107 ? -14.001 -4.565 3.799 1.00 91.62 107 LEU A O 1
ATOM 862 N N . ASP A 1 108 ? -11.766 -4.517 3.590 1.00 94.44 108 ASP A N 1
ATOM 863 C CA . ASP A 1 108 ? -11.436 -5.107 4.896 1.00 94.44 108 ASP A CA 1
ATOM 864 C C . ASP A 1 108 ? -12.044 -4.304 6.058 1.00 94.44 108 ASP A C 1
ATOM 866 O O . ASP A 1 108 ? -12.581 -4.861 7.023 1.00 94.44 108 ASP A O 1
ATOM 870 N N . LEU A 1 109 ? -11.958 -2.970 5.995 1.00 93.81 109 LEU A N 1
ATOM 871 C CA . LEU A 1 109 ? -12.524 -2.090 7.014 1.00 93.81 109 LEU A CA 1
ATOM 872 C C . LEU A 1 109 ? -14.059 -2.141 7.008 1.00 93.81 109 LEU A C 1
ATOM 874 O O . LEU A 1 109 ? -14.666 -2.190 8.084 1.00 93.81 109 LEU A O 1
ATOM 878 N N . LYS A 1 110 ? -14.692 -2.182 5.827 1.00 89.00 110 LYS A N 1
ATOM 879 C CA . LYS A 1 110 ? -16.143 -2.373 5.686 1.00 89.00 110 LYS A CA 1
ATOM 880 C C . LYS A 1 110 ? -16.592 -3.711 6.245 1.00 89.00 110 LYS A C 1
ATOM 882 O O . LYS A 1 110 ? -17.572 -3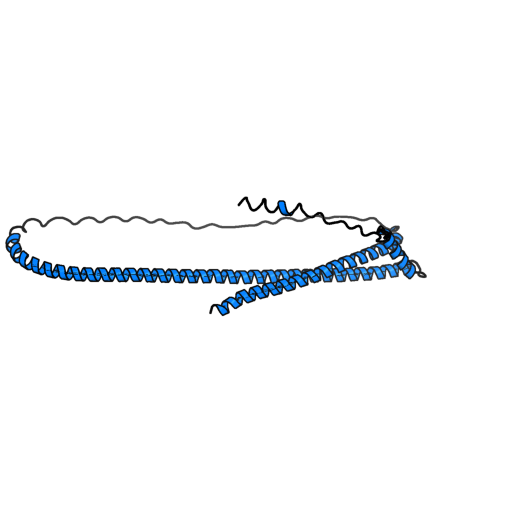.740 6.985 1.00 89.00 110 LYS A O 1
ATOM 887 N N . GLU A 1 111 ? -15.891 -4.803 5.947 1.00 93.38 111 GLU A N 1
ATOM 888 C CA . GLU A 1 111 ? -16.230 -6.125 6.475 1.00 93.38 111 GLU A CA 1
ATOM 889 C C . GLU A 1 111 ? -16.180 -6.126 8.007 1.00 93.38 111 GLU A C 1
ATOM 891 O O . GLU A 1 111 ? -17.181 -6.451 8.651 1.00 93.38 111 GLU A O 1
ATOM 896 N N . ARG A 1 112 ? -15.084 -5.634 8.600 1.00 94.06 112 ARG A N 1
ATOM 897 C CA . ARG A 1 112 ? -14.938 -5.510 10.063 1.00 94.06 112 ARG A CA 1
ATOM 898 C C . ARG A 1 112 ? -16.011 -4.610 10.684 1.00 94.06 112 ARG A C 1
ATOM 900 O O . ARG A 1 112 ? -16.513 -4.916 11.766 1.00 94.06 112 ARG A O 1
ATOM 907 N N . ASN A 1 113 ? -16.412 -3.530 10.010 1.00 93.19 113 ASN A N 1
ATOM 908 C CA . ASN A 1 113 ? -17.512 -2.668 10.454 1.00 93.19 113 ASN A CA 1
ATOM 909 C C . ASN A 1 113 ? -18.874 -3.382 10.367 1.00 93.19 113 ASN A C 1
ATOM 911 O O . ASN A 1 113 ? -19.639 -3.348 11.335 1.00 93.19 113 ASN A O 1
ATOM 915 N N . ARG A 1 114 ? -19.159 -4.089 9.263 1.00 92.75 114 ARG A N 1
ATOM 916 C CA . ARG A 1 114 ? -20.368 -4.913 9.063 1.00 92.75 114 ARG A CA 1
ATOM 917 C C . ARG A 1 114 ? -20.429 -6.064 10.081 1.00 92.75 114 ARG A C 1
ATOM 919 O O . ARG A 1 114 ? -21.506 -6.392 10.579 1.00 92.75 114 ARG A O 1
ATOM 926 N N . GLU A 1 115 ? -19.305 -6.678 10.445 1.00 94.69 115 GLU A N 1
ATOM 927 C CA . GLU A 1 115 ? -19.209 -7.664 11.534 1.00 94.69 115 GLU A CA 1
ATOM 928 C C . GLU A 1 115 ? -19.435 -7.045 12.917 1.00 94.69 115 GLU A C 1
ATOM 930 O O . GLU A 1 115 ? -20.244 -7.556 13.694 1.00 94.69 115 GLU A O 1
ATOM 935 N N . ALA A 1 116 ? -18.781 -5.923 13.227 1.00 94.88 116 ALA A N 1
ATOM 936 C CA . ALA A 1 116 ? -18.957 -5.223 14.496 1.00 94.88 116 ALA A CA 1
ATOM 937 C C . ALA A 1 116 ? -20.406 -4.740 14.689 1.00 94.88 116 ALA A C 1
ATOM 939 O O . ALA A 1 116 ? -20.938 -4.820 15.799 1.00 94.88 116 ALA A O 1
ATOM 940 N N . ALA A 1 117 ? -21.068 -4.289 13.620 1.00 94.56 117 ALA A N 1
ATOM 941 C CA . ALA A 1 117 ? -22.485 -3.938 13.619 1.00 94.56 117 ALA A CA 1
ATOM 942 C C . ALA A 1 117 ? -23.374 -5.164 13.894 1.00 94.56 117 ALA A C 1
ATOM 944 O O . ALA A 1 117 ? -24.164 -5.134 14.841 1.00 94.56 117 ALA A O 1
ATOM 945 N N . ARG A 1 118 ? -23.188 -6.268 13.149 1.00 95.69 118 ARG A N 1
ATOM 946 C CA . ARG A 1 118 ? -23.899 -7.547 13.371 1.00 95.69 118 ARG A CA 1
ATOM 947 C C . ARG A 1 118 ? -23.726 -8.056 14.805 1.00 95.69 118 ARG A C 1
ATOM 949 O O . ARG A 1 118 ? -24.700 -8.449 15.447 1.00 95.69 118 ARG A O 1
ATOM 956 N N . ARG A 1 119 ? -22.506 -7.989 15.344 1.00 95.94 119 ARG A N 1
ATOM 957 C CA . ARG A 1 119 ? -22.196 -8.380 16.724 1.00 95.94 119 ARG A CA 1
ATOM 958 C C . ARG A 1 119 ? -22.911 -7.497 17.751 1.00 95.94 119 ARG A C 1
ATOM 960 O O . ARG A 1 119 ? -23.543 -8.036 18.654 1.00 95.94 119 ARG A O 1
ATOM 967 N N . ARG A 1 120 ? -22.865 -6.167 17.606 1.00 95.38 120 ARG A N 1
ATOM 968 C CA . ARG A 1 120 ? -23.591 -5.232 18.492 1.00 95.38 120 ARG A CA 1
ATOM 969 C C . ARG A 1 120 ? -25.101 -5.460 18.449 1.00 95.38 120 ARG A C 1
ATOM 971 O O . ARG A 1 120 ? -25.765 -5.351 19.475 1.00 95.38 120 ARG A O 1
ATOM 978 N N . GLU A 1 121 ? -25.654 -5.777 17.279 1.00 95.88 121 GLU A N 1
ATOM 979 C CA . GLU A 1 121 ? -27.079 -6.084 17.142 1.00 95.88 121 GLU A CA 1
ATOM 980 C C . GLU A 1 121 ? -27.451 -7.393 17.859 1.00 95.88 121 GLU A C 1
ATOM 982 O O . GLU A 1 121 ? -28.473 -7.447 18.546 1.00 95.88 121 GLU A O 1
ATOM 987 N N . LEU A 1 122 ? -26.605 -8.425 17.756 1.00 96.31 122 LEU A N 1
ATOM 988 C CA . LEU A 1 122 ? -26.767 -9.692 18.473 1.00 96.31 122 LEU A CA 1
ATOM 989 C C . LEU A 1 122 ? -26.670 -9.502 19.995 1.00 96.31 122 LEU A C 1
ATOM 991 O O . LEU A 1 122 ? -27.555 -9.958 20.715 1.00 96.31 122 LEU A O 1
ATOM 995 N N . GLU A 1 123 ? -25.654 -8.781 20.476 1.00 95.75 123 GLU A N 1
ATOM 996 C CA . GLU A 1 123 ? -25.487 -8.432 21.896 1.00 95.75 123 GLU A CA 1
ATOM 997 C C . GLU A 1 123 ? -26.704 -7.637 22.417 1.00 95.75 123 GLU A C 1
ATOM 999 O O . GLU A 1 123 ? -27.219 -7.925 23.499 1.00 95.75 123 GLU A O 1
ATOM 1004 N N . ARG A 1 124 ? -27.250 -6.701 21.620 1.00 96.38 124 ARG A N 1
ATOM 1005 C CA . ARG A 1 124 ? -28.482 -5.963 21.958 1.00 96.38 124 ARG A CA 1
ATOM 1006 C C . ARG A 1 124 ? -29.701 -6.886 22.063 1.00 96.38 124 ARG A C 1
ATOM 1008 O O . ARG A 1 124 ? -30.465 -6.755 23.017 1.00 96.38 124 ARG A O 1
ATOM 1015 N N . LYS A 1 125 ? -29.885 -7.810 21.111 1.00 96.44 125 LYS A N 1
ATOM 1016 C CA . LYS A 1 125 ? -30.984 -8.798 21.123 1.00 96.44 125 LYS A CA 1
ATOM 1017 C C . LYS A 1 125 ? -30.890 -9.722 22.342 1.00 96.44 125 LYS A C 1
ATOM 1019 O O . LYS A 1 125 ? -31.895 -9.942 23.013 1.00 96.44 125 LYS A O 1
ATOM 1024 N N . GLN A 1 126 ? -29.690 -10.200 22.673 1.00 96.31 126 GLN A N 1
ATOM 1025 C CA . GLN A 1 126 ? -29.444 -11.033 23.856 1.00 96.31 126 GLN A CA 1
ATOM 1026 C C . GLN A 1 126 ? -29.775 -10.288 25.157 1.00 96.31 126 GLN A C 1
ATOM 1028 O O . GLN A 1 126 ? -30.545 -10.800 25.968 1.00 96.31 126 GLN A O 1
ATOM 1033 N N . ALA A 1 127 ? -29.296 -9.051 25.321 1.00 95.88 127 ALA A N 1
ATOM 1034 C CA . ALA A 1 127 ? -29.604 -8.230 26.494 1.00 95.88 127 ALA A CA 1
ATOM 1035 C C . ALA A 1 127 ? -31.111 -7.920 26.631 1.00 95.88 127 ALA A C 1
ATOM 1037 O O . ALA A 1 127 ? -31.650 -7.894 27.741 1.00 95.88 127 ALA A O 1
ATOM 1038 N N . GLU A 1 128 ? -31.822 -7.713 25.516 1.00 95.88 128 GLU A N 1
ATOM 1039 C CA . GLU A 1 128 ? -33.278 -7.527 25.520 1.00 95.88 128 GLU A CA 1
ATOM 1040 C C . GLU A 1 128 ? -34.026 -8.810 25.927 1.00 95.88 128 GLU A C 1
ATOM 1042 O O . GLU A 1 128 ? -34.973 -8.750 26.720 1.00 95.88 128 GLU A O 1
ATOM 1047 N N . GLU A 1 129 ? -33.585 -9.979 25.452 1.00 96.19 129 GLU A N 1
ATOM 1048 C CA . GLU A 1 129 ? -34.123 -11.273 25.879 1.00 96.19 129 GLU A CA 1
ATOM 1049 C C . GLU A 1 129 ? -33.881 -11.557 27.365 1.00 96.19 129 GLU A C 1
ATOM 1051 O O . GLU A 1 129 ? -34.801 -12.000 28.057 1.00 96.19 129 GLU A O 1
ATOM 1056 N N . GLU A 1 130 ? -32.680 -11.295 27.877 1.00 96.06 130 GLU A N 1
ATOM 1057 C CA . GLU A 1 130 ? -32.347 -11.464 29.295 1.00 96.06 130 GLU A CA 1
ATOM 1058 C C . GLU A 1 130 ? -33.218 -10.562 30.173 1.00 96.06 130 GLU A C 1
ATOM 1060 O O . GLU A 1 130 ? -33.915 -11.052 31.066 1.00 96.06 130 GLU A O 1
ATOM 1065 N N . LEU A 1 131 ? -33.309 -9.270 29.841 1.00 96.06 131 LEU A N 1
ATOM 1066 C CA . LEU A 1 131 ? -34.181 -8.320 30.531 1.00 96.06 131 LEU A CA 1
ATOM 1067 C C . LEU A 1 131 ? -35.661 -8.742 30.472 1.00 96.06 131 LEU A C 1
ATOM 1069 O O . LEU A 1 131 ? -36.413 -8.546 31.434 1.00 96.06 131 LEU A O 1
ATOM 1073 N N . ARG A 1 132 ? -36.109 -9.345 29.364 1.00 96.75 132 ARG A N 1
ATOM 1074 C CA . ARG A 1 132 ? -37.462 -9.906 29.230 1.00 96.75 132 ARG A CA 1
ATOM 1075 C C . ARG A 1 132 ? -37.673 -11.108 30.157 1.00 96.75 132 ARG A C 1
ATOM 1077 O O . ARG A 1 132 ? -38.718 -11.167 30.812 1.00 96.75 132 ARG A O 1
ATOM 1084 N N . ARG A 1 133 ? -36.699 -12.020 30.262 1.00 96.19 133 ARG A N 1
ATOM 1085 C CA . ARG A 1 133 ? -36.730 -13.181 31.176 1.00 96.19 133 ARG A CA 1
ATOM 1086 C C . ARG A 1 133 ? -36.726 -12.735 32.643 1.00 96.19 133 ARG A C 1
ATOM 1088 O O . ARG A 1 133 ? -37.555 -13.204 33.422 1.00 96.19 133 ARG A O 1
ATOM 1095 N N . GLU A 1 134 ? -35.892 -11.765 33.018 1.00 95.81 134 GLU A N 1
ATOM 1096 C CA . GLU A 1 134 ? -35.885 -11.188 34.372 1.00 95.81 134 GLU A CA 1
ATOM 1097 C C . GLU A 1 134 ? -37.222 -10.529 34.733 1.00 95.81 134 GLU A C 1
ATOM 1099 O O . GLU A 1 134 ? -37.769 -10.767 35.813 1.00 95.81 134 GLU A O 1
ATOM 1104 N N . ARG A 1 135 ? -37.801 -9.738 33.819 1.00 95.81 135 ARG A N 1
ATOM 1105 C CA . ARG A 1 135 ? -39.127 -9.126 34.011 1.00 95.81 135 ARG A CA 1
ATOM 1106 C C . ARG A 1 135 ? -40.215 -10.181 34.228 1.00 95.81 135 ARG A C 1
ATOM 1108 O O . ARG A 1 135 ? -41.079 -9.977 35.082 1.00 95.81 135 ARG A O 1
ATOM 1115 N N . GLN A 1 136 ? -40.162 -11.303 33.506 1.00 96.44 136 GLN A N 1
ATOM 1116 C CA . GLN A 1 136 ? -41.073 -12.437 33.699 1.00 96.44 136 GLN A CA 1
ATOM 1117 C C . GLN A 1 136 ? -40.873 -13.101 35.071 1.00 96.44 136 GLN A C 1
ATOM 1119 O O . GLN A 1 136 ? -41.847 -13.265 35.807 1.00 96.44 136 GLN A O 1
ATOM 1124 N N . LEU A 1 137 ? -39.632 -13.398 35.470 1.00 96.88 137 LEU A N 1
ATOM 1125 C CA . LEU A 1 137 ? -39.317 -13.971 36.788 1.00 96.88 137 LEU A CA 1
ATOM 1126 C C . LEU A 1 137 ? -39.766 -13.059 37.940 1.00 96.88 137 LEU A C 1
ATOM 1128 O O . LEU A 1 137 ? -40.410 -13.520 38.882 1.00 96.88 137 LEU A O 1
ATOM 1132 N N . LEU A 1 138 ? -39.508 -11.752 37.854 1.00 95.88 138 LEU A N 1
ATOM 1133 C CA . LEU A 1 138 ? -39.957 -10.777 38.853 1.00 95.88 138 LEU A CA 1
ATOM 1134 C C . LEU A 1 138 ? -41.486 -10.640 38.897 1.00 95.88 138 LEU A C 1
ATOM 1136 O O . LEU A 1 138 ? -42.044 -10.385 39.968 1.00 95.88 138 LEU A O 1
ATOM 1140 N N . ALA A 1 139 ? -42.181 -10.800 37.767 1.00 96.56 139 ALA A N 1
ATOM 1141 C CA . ALA A 1 139 ? -43.642 -10.828 37.730 1.00 96.56 139 ALA A CA 1
ATOM 1142 C C . ALA A 1 139 ? -44.200 -12.083 38.424 1.00 96.56 139 ALA A C 1
ATOM 1144 O O . ALA A 1 139 ? -45.105 -11.955 39.254 1.00 96.56 139 ALA A O 1
ATOM 1145 N N . LEU A 1 140 ? -43.615 -13.258 38.162 1.00 97.00 140 LEU A N 1
ATOM 1146 C CA . LEU A 1 140 ? -43.960 -14.518 38.829 1.00 97.00 140 LEU A CA 1
ATOM 1147 C C . LEU A 1 140 ? -43.710 -14.436 40.341 1.00 97.00 140 LEU A C 1
ATOM 1149 O O . LEU A 1 140 ? -44.649 -14.610 41.113 1.00 97.00 140 LEU A O 1
ATOM 1153 N N . GLN A 1 141 ? -42.518 -14.022 40.781 1.00 95.88 141 GLN A N 1
ATOM 1154 C CA . GLN A 1 141 ? -42.213 -13.845 42.209 1.00 95.88 141 GLN A CA 1
ATOM 1155 C C . GLN A 1 141 ? -43.149 -12.837 42.900 1.00 95.88 141 GLN A C 1
ATOM 1157 O O . GLN A 1 141 ? -43.514 -13.011 44.064 1.00 95.88 141 GLN A O 1
ATOM 1162 N N . LYS A 1 142 ? -43.570 -11.764 42.212 1.00 94.81 142 LYS A N 1
ATOM 1163 C CA . LYS A 1 142 ? -44.578 -10.828 42.745 1.00 94.81 142 LYS A CA 1
ATOM 1164 C C . LYS A 1 142 ? -45.957 -11.483 42.861 1.00 94.81 142 LYS A C 1
ATOM 1166 O O . LYS A 1 142 ? -46.658 -11.208 43.837 1.00 94.81 142 LYS A O 1
ATOM 1171 N N . ALA A 1 143 ? -46.352 -12.329 41.911 1.00 95.69 143 ALA A N 1
ATOM 1172 C CA . ALA A 1 143 ? -47.599 -13.090 41.973 1.00 95.69 143 ALA A CA 1
ATOM 1173 C C . ALA A 1 143 ? -47.572 -14.127 43.110 1.00 95.69 143 ALA A C 1
ATOM 1175 O O . ALA A 1 143 ? -48.499 -14.154 43.921 1.00 95.69 143 ALA A O 1
ATOM 1176 N N . GLU A 1 144 ? -46.480 -14.883 43.243 1.00 95.69 144 GLU A N 1
ATOM 1177 C CA . GLU A 1 144 ? -46.230 -15.835 44.331 1.00 95.69 144 GLU A CA 1
ATOM 1178 C C . GLU A 1 144 ? -46.238 -15.151 45.695 1.00 95.69 144 GLU A C 1
ATOM 1180 O O . GLU A 1 144 ? -46.994 -15.558 46.569 1.00 95.69 144 GLU A O 1
ATOM 1185 N N . ARG A 1 145 ? -45.495 -14.050 45.887 1.00 94.12 145 ARG A N 1
ATOM 1186 C CA . ARG A 1 145 ? -45.528 -13.287 47.150 1.00 94.12 145 ARG A CA 1
ATOM 1187 C C . ARG A 1 145 ? -46.933 -12.775 47.467 1.00 94.12 145 ARG A C 1
ATOM 1189 O O . ARG A 1 145 ? -47.343 -12.818 48.621 1.00 94.12 145 ARG A O 1
ATOM 1196 N N . ARG A 1 146 ? -47.707 -12.328 46.471 1.00 94.75 146 ARG A N 1
ATOM 1197 C CA . ARG A 1 146 ? -49.119 -11.934 46.661 1.00 94.75 146 ARG A CA 1
ATOM 1198 C C . ARG A 1 146 ? -50.027 -13.124 46.985 1.00 94.75 146 ARG A C 1
ATOM 1200 O O . ARG A 1 146 ? -51.013 -12.943 47.694 1.00 94.75 146 ARG A O 1
ATOM 1207 N N . ALA A 1 147 ? -49.747 -14.318 46.469 1.00 95.00 147 ALA A N 1
ATOM 1208 C CA . ALA A 1 147 ? -50.447 -15.547 46.842 1.00 95.00 147 ALA A CA 1
ATOM 1209 C C . ALA A 1 147 ? -50.073 -15.979 48.269 1.00 95.00 147 ALA A C 1
ATOM 1211 O O . ALA A 1 147 ? -50.961 -16.154 49.093 1.00 95.00 147 ALA A O 1
ATOM 1212 N N . ALA A 1 148 ? -48.783 -16.012 48.605 1.00 94.44 148 ALA A N 1
ATOM 1213 C CA . ALA A 1 148 ? -48.267 -16.348 49.927 1.00 94.44 148 ALA A CA 1
ATOM 1214 C C . ALA A 1 148 ? -48.702 -15.351 51.012 1.00 94.44 148 ALA A C 1
ATOM 1216 O O . ALA A 1 148 ? -49.014 -15.770 52.115 1.00 94.44 148 ALA A O 1
ATOM 1217 N N . ILE A 1 149 ? -48.797 -14.046 50.728 1.00 93.44 149 ILE A N 1
ATOM 1218 C CA . ILE A 1 149 ? -49.358 -13.064 51.677 1.00 93.44 149 ILE A CA 1
ATOM 1219 C C . ILE A 1 149 ? -50.856 -13.313 51.911 1.00 93.44 149 ILE A C 1
ATOM 1221 O O . ILE A 1 149 ? -51.318 -13.149 53.037 1.00 93.44 149 ILE A O 1
ATOM 1225 N N . ARG A 1 150 ? -51.617 -13.723 50.885 1.00 94.56 150 ARG A N 1
ATOM 1226 C CA . ARG A 1 150 ? -53.031 -14.112 51.042 1.00 94.56 150 ARG A CA 1
ATOM 1227 C C . ARG A 1 150 ? -53.154 -15.395 51.866 1.00 94.56 150 ARG A C 1
ATOM 1229 O O . ARG A 1 150 ? -53.765 -15.353 52.928 1.00 94.56 150 ARG A O 1
ATOM 1236 N N . ALA A 1 151 ? -52.445 -16.452 51.474 1.00 93.62 151 ALA A N 1
ATOM 1237 C CA . ALA A 1 151 ? -52.399 -17.723 52.192 1.00 93.62 151 ALA A CA 1
ATOM 1238 C C . ALA A 1 151 ? -51.902 -17.565 53.640 1.00 93.62 151 ALA A C 1
ATOM 1240 O O . ALA A 1 151 ? -52.522 -18.096 54.546 1.00 93.62 151 ALA A O 1
ATOM 1241 N N . ASN A 1 152 ? -50.861 -16.768 53.905 1.00 92.50 152 ASN A N 1
ATOM 1242 C CA . ASN A 1 152 ? -50.394 -16.478 55.266 1.00 92.50 152 ASN A CA 1
ATOM 1243 C C . ASN A 1 152 ? -51.370 -15.597 56.049 1.00 92.50 152 ASN A C 1
ATOM 1245 O O . ASN A 1 152 ? -51.410 -15.690 57.268 1.00 92.50 152 ASN A O 1
ATOM 1249 N N . ARG A 1 153 ? -52.157 -14.732 55.401 1.00 92.12 153 ARG A N 1
ATOM 1250 C CA . ARG A 1 153 ? -53.212 -13.963 56.080 1.00 92.12 153 ARG A CA 1
ATOM 1251 C C . ARG A 1 153 ? -54.378 -14.868 56.470 1.00 92.12 153 ARG A C 1
ATOM 1253 O O . ARG A 1 153 ? -54.893 -14.725 57.575 1.00 92.12 153 ARG A O 1
ATOM 1260 N N . GLU A 1 154 ? -54.756 -15.797 55.600 1.00 91.88 154 GLU A N 1
ATOM 1261 C CA . GLU A 1 154 ? -55.762 -16.835 55.851 1.00 91.88 154 GLU A CA 1
ATOM 1262 C C . GLU A 1 154 ? -55.275 -17.817 56.930 1.00 91.88 154 GLU A C 1
ATOM 1264 O O . GLU A 1 154 ? -55.960 -18.020 57.931 1.00 91.88 154 GLU A O 1
ATOM 1269 N N . ALA A 1 155 ? -54.047 -18.322 56.809 1.00 90.62 155 ALA A N 1
ATOM 1270 C CA . ALA A 1 155 ? -53.405 -19.202 57.778 1.00 90.62 155 ALA A CA 1
ATOM 1271 C C . ALA A 1 155 ? -53.138 -18.503 59.116 1.00 90.62 155 ALA A C 1
ATOM 1273 O O . ALA A 1 155 ? -53.344 -19.116 60.146 1.00 90.62 155 ALA A O 1
ATOM 1274 N N . LEU A 1 156 ? -52.780 -17.214 59.163 1.00 87.56 156 LEU A N 1
ATOM 1275 C CA . LEU A 1 156 ? -52.692 -16.458 60.423 1.00 87.56 156 LEU A CA 1
ATOM 1276 C C . LEU A 1 156 ? -54.079 -16.205 61.029 1.00 87.56 156 LEU A C 1
ATOM 1278 O O . LEU A 1 156 ? -54.205 -16.092 62.243 1.00 87.56 156 LEU A O 1
ATOM 1282 N N . GLN A 1 157 ? -55.139 -16.104 60.222 1.00 87.00 157 GLN A N 1
ATOM 1283 C CA . GLN A 1 157 ? -56.510 -16.072 60.740 1.00 87.00 157 GLN A CA 1
ATOM 1284 C C . GLN A 1 157 ? -56.950 -17.443 61.278 1.00 87.00 157 GLN A C 1
ATOM 1286 O O . GLN A 1 157 ? -57.720 -17.476 62.236 1.00 87.00 157 GLN A O 1
ATOM 1291 N N . GLN A 1 158 ? -56.456 -18.548 60.712 1.00 86.94 158 GLN A N 1
ATOM 1292 C CA . GLN A 1 158 ? -56.650 -19.910 61.221 1.00 86.94 158 GLN A CA 1
ATOM 1293 C C . GLN A 1 158 ? -55.801 -20.160 62.476 1.00 86.94 158 GLN A C 1
ATOM 1295 O 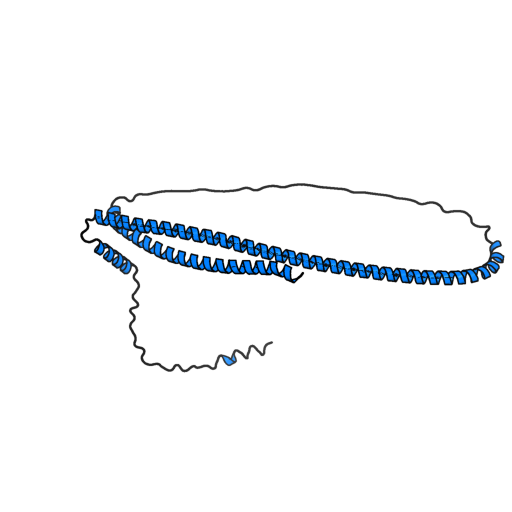O . GLN A 1 158 ? -56.370 -20.411 63.534 1.00 86.94 158 GLN A O 1
ATOM 1300 N N . SER A 1 159 ? -54.483 -19.949 62.430 1.00 82.31 159 SER A N 1
ATOM 1301 C CA . SER A 1 159 ? -53.590 -20.069 63.585 1.00 82.31 159 SER A CA 1
ATOM 1302 C C . SER A 1 159 ? -53.975 -19.109 64.701 1.00 82.31 159 SER A C 1
ATOM 1304 O O . SER A 1 159 ? -53.937 -19.523 65.836 1.00 82.31 159 SER A O 1
ATOM 1306 N N . LYS A 1 160 ? -54.493 -17.895 64.472 1.00 80.19 160 LYS A N 1
ATOM 1307 C CA . LYS A 1 160 ? -55.038 -17.097 65.596 1.00 80.19 160 LYS A CA 1
ATOM 1308 C C . LYS A 1 160 ? -56.251 -17.743 66.275 1.00 80.19 160 LYS A C 1
ATOM 1310 O O . LYS A 1 160 ? -56.473 -17.487 67.455 1.00 80.19 160 LYS A O 1
ATOM 1315 N N . ARG A 1 161 ? -57.033 -18.573 65.575 1.00 77.12 161 ARG A N 1
ATOM 1316 C CA . ARG A 1 161 ? -58.090 -19.401 66.190 1.00 77.12 161 ARG A CA 1
ATOM 1317 C C . ARG A 1 161 ? -57.477 -20.600 66.927 1.00 77.12 161 ARG A C 1
ATOM 1319 O O . ARG A 1 161 ? -57.941 -20.936 68.013 1.00 77.12 161 ARG A O 1
ATOM 1326 N N . GLU A 1 162 ? -56.418 -21.198 66.383 1.00 78.25 162 GLU A N 1
ATOM 1327 C CA . GLU A 1 162 ? -55.725 -22.359 66.962 1.00 78.25 162 GLU A CA 1
ATOM 1328 C C . GLU A 1 162 ? -54.784 -22.003 68.120 1.00 78.25 162 GLU A C 1
ATOM 1330 O O . GLU A 1 162 ? -54.769 -22.716 69.103 1.00 78.25 162 GLU A O 1
ATOM 1335 N N . ASP A 1 163 ? -54.081 -20.878 68.104 1.00 66.62 163 ASP A N 1
ATOM 1336 C CA . ASP A 1 163 ? -53.234 -20.338 69.172 1.00 66.62 163 ASP A CA 1
ATOM 1337 C C . ASP A 1 163 ? -54.083 -19.888 70.365 1.00 66.62 163 ASP A C 1
ATOM 1339 O O . ASP A 1 163 ? -53.671 -20.025 71.512 1.00 66.62 163 ASP A O 1
ATOM 1343 N N . VAL A 1 164 ? -55.327 -19.455 70.145 1.00 69.44 164 VAL A N 1
ATOM 1344 C CA . VAL A 1 164 ? -56.310 -19.295 71.234 1.00 69.44 164 VAL A CA 1
ATOM 1345 C C . VAL A 1 164 ? -56.687 -20.655 71.863 1.00 69.44 164 VAL A C 1
ATOM 1347 O O . VAL A 1 164 ? -57.083 -20.706 73.032 1.00 69.44 164 VAL A O 1
ATOM 1350 N N . LEU A 1 165 ? -56.505 -21.771 71.145 1.00 65.69 165 LEU A N 1
ATOM 1351 C CA . LEU A 1 165 ? -56.602 -23.143 71.669 1.00 65.69 165 LEU A CA 1
ATOM 1352 C C . LEU A 1 165 ? -55.249 -23.688 72.190 1.00 65.69 165 LEU A C 1
ATOM 1354 O O . LEU A 1 165 ? -55.254 -24.452 73.153 1.00 65.69 165 LEU A O 1
ATOM 1358 N N . MET A 1 166 ? -54.106 -23.275 71.629 1.00 59.59 166 MET A N 1
ATOM 1359 C CA . MET A 1 166 ? -52.760 -23.807 71.900 1.00 59.59 166 MET A CA 1
ATOM 1360 C C . MET A 1 166 ? -51.999 -23.016 72.966 1.00 59.59 166 MET A C 1
ATOM 1362 O O . MET A 1 166 ? -51.305 -23.608 73.782 1.00 59.59 166 MET A O 1
ATOM 1366 N N . MET A 1 167 ? -52.191 -21.702 73.089 1.00 54.09 167 MET A N 1
ATOM 1367 C CA . MET A 1 167 ? -51.665 -20.904 74.206 1.00 54.09 167 MET A CA 1
ATOM 1368 C C . MET A 1 167 ? -52.320 -21.310 75.542 1.00 54.09 167 MET A C 1
ATOM 1370 O O . MET A 1 167 ? -51.687 -21.213 76.595 1.00 54.09 167 MET A O 1
ATOM 1374 N N . LYS A 1 168 ? -53.540 -21.880 75.505 1.00 53.53 168 LYS A N 1
ATOM 1375 C CA . LYS A 1 168 ? -54.145 -22.608 76.643 1.00 53.53 168 LYS A CA 1
ATOM 1376 C C . LYS A 1 168 ? -53.356 -23.869 77.041 1.00 53.53 168 LYS A C 1
ATOM 1378 O O . LYS A 1 168 ? -53.487 -24.322 78.175 1.00 53.53 168 LYS A O 1
ATOM 1383 N N . GLN A 1 169 ? -52.561 -24.444 76.136 1.00 51.03 169 GLN A N 1
ATOM 1384 C CA . GLN A 1 169 ? -51.796 -25.681 76.339 1.00 51.03 169 GLN A CA 1
ATOM 1385 C C . GLN A 1 169 ? -50.295 -25.422 76.582 1.00 51.03 169 GLN A C 1
ATOM 1387 O O . GLN A 1 169 ? -49.726 -25.964 77.529 1.00 51.03 169 GLN A O 1
ATOM 1392 N N . MET A 1 170 ? -49.650 -24.567 75.781 1.00 45.78 170 MET A N 1
ATOM 1393 C CA . MET A 1 170 ? -48.187 -24.417 75.721 1.00 45.78 170 MET A CA 1
ATOM 1394 C C . MET A 1 170 ? -47.576 -23.632 76.894 1.00 45.78 170 MET A C 1
ATOM 1396 O O . MET A 1 170 ? -46.393 -23.795 77.199 1.00 45.78 170 MET A O 1
ATOM 1400 N N . LYS A 1 171 ? -48.397 -22.886 77.650 1.00 54.66 171 LYS A N 1
ATOM 1401 C CA . LYS A 1 171 ? -48.012 -22.270 78.938 1.00 54.66 171 LYS A CA 1
ATOM 1402 C C . LYS A 1 171 ? -47.474 -23.295 79.963 1.00 54.66 171 LYS A C 1
ATOM 1404 O O . LYS A 1 171 ? -46.882 -22.900 80.957 1.00 54.66 171 LYS A O 1
ATOM 1409 N N . LYS A 1 172 ? -47.662 -24.600 79.710 1.00 46.00 172 LYS A N 1
ATOM 1410 C CA . LYS A 1 172 ? -47.151 -25.735 80.498 1.00 46.00 172 LYS A CA 1
ATOM 1411 C C . LYS A 1 172 ? -45.703 -26.167 80.192 1.00 46.00 172 LYS A C 1
ATOM 1413 O O . LYS A 1 172 ? -45.209 -27.048 80.889 1.00 46.00 172 LYS A O 1
ATOM 1418 N N . VAL A 1 173 ? -45.048 -25.661 79.136 1.00 48.50 173 VAL A N 1
ATOM 1419 C CA . VAL A 1 173 ? -43.825 -26.303 78.584 1.00 48.50 173 VAL A CA 1
ATOM 1420 C C . VAL A 1 173 ? -42.576 -25.409 78.577 1.00 48.50 173 VAL A C 1
ATOM 1422 O O . VAL A 1 173 ? -41.466 -25.923 78.700 1.00 48.50 173 VAL A O 1
ATOM 1425 N N . GLN A 1 174 ? -42.726 -24.087 78.464 1.00 40.22 174 GLN A N 1
ATOM 1426 C CA . GLN A 1 174 ? -41.632 -23.175 78.087 1.00 40.22 174 GLN A CA 1
ATOM 1427 C C . GLN A 1 174 ? -40.622 -22.812 79.206 1.00 40.22 174 GLN A C 1
ATOM 1429 O O . GLN A 1 174 ? -39.828 -21.893 79.031 1.00 40.22 174 GLN A O 1
ATOM 1434 N N . GLU A 1 175 ? -40.603 -23.529 80.335 1.00 49.88 175 GLU A N 1
ATOM 1435 C CA . GLU A 1 175 ? -39.606 -23.327 81.406 1.00 49.88 175 GLU A CA 1
ATOM 1436 C C . GLU A 1 175 ? -38.194 -23.850 81.071 1.00 49.88 175 GLU A C 1
ATOM 1438 O O . GLU A 1 175 ? -37.242 -23.496 81.764 1.00 49.88 175 GLU A O 1
ATOM 1443 N N . ARG A 1 176 ? -38.033 -24.728 80.068 1.00 41.62 176 ARG A N 1
ATOM 1444 C CA . ARG A 1 176 ? -36.877 -25.646 80.045 1.00 41.62 176 ARG A CA 1
ATOM 1445 C C . ARG A 1 176 ? -35.544 -25.100 79.496 1.00 41.62 176 ARG A C 1
ATOM 1447 O O . ARG A 1 176 ? -34.535 -25.285 80.170 1.00 41.62 176 ARG A O 1
ATOM 1454 N N . ASP A 1 177 ? -35.486 -24.433 78.335 1.00 39.31 177 ASP A N 1
ATOM 1455 C CA . ASP A 1 177 ? -34.219 -24.365 77.566 1.00 39.31 177 ASP A CA 1
ATOM 1456 C C . ASP A 1 177 ? -33.775 -22.961 77.092 1.00 39.31 177 ASP A C 1
ATOM 1458 O O . ASP A 1 177 ? -34.293 -22.407 76.125 1.00 39.31 177 ASP A O 1
ATOM 1462 N N . ARG A 1 178 ? -32.747 -22.391 77.751 1.00 37.94 178 ARG A N 1
ATOM 1463 C CA . ARG A 1 178 ? -32.211 -21.028 77.495 1.00 37.94 178 ARG A CA 1
ATOM 1464 C C . ARG A 1 178 ? -30.670 -20.944 77.506 1.00 37.94 178 ARG A C 1
ATOM 1466 O O . ARG A 1 178 ? -30.102 -20.001 78.062 1.00 37.94 178 ARG A O 1
ATOM 1473 N N . LYS A 1 179 ? -29.953 -21.923 76.941 1.00 46.00 179 LYS A N 1
ATOM 1474 C CA . LYS A 1 179 ? -28.476 -21.885 76.848 1.00 46.00 179 LYS A CA 1
ATOM 1475 C C . LYS A 1 179 ? -27.954 -22.422 75.515 1.00 46.00 179 LYS A C 1
ATOM 1477 O O . LYS A 1 179 ? -28.561 -23.298 74.918 1.00 46.00 179 LYS A O 1
ATOM 1482 N N . LEU A 1 180 ? -26.756 -21.940 75.162 1.00 37.94 180 LEU A N 1
ATOM 1483 C CA . LEU A 1 180 ? -25.888 -22.391 74.068 1.00 37.94 180 LEU A CA 1
ATOM 1484 C C . LEU A 1 180 ? -26.276 -21.927 72.646 1.00 37.94 180 LEU A C 1
ATOM 1486 O O . LEU A 1 180 ? -27.174 -22.483 72.025 1.00 37.94 180 LEU A O 1
ATOM 1490 N N . ARG A 1 181 ? -25.482 -20.998 72.086 1.00 41.00 181 ARG A N 1
ATOM 1491 C CA . ARG A 1 181 ? -24.601 -21.215 70.907 1.00 41.00 181 ARG A CA 1
ATOM 1492 C C . ARG A 1 181 ? -24.141 -19.879 70.318 1.00 41.00 181 ARG A C 1
ATOM 1494 O O . ARG A 1 181 ? -24.893 -19.198 69.633 1.00 41.00 181 ARG A O 1
ATOM 1501 N N . LEU A 1 182 ? -22.882 -19.533 70.574 1.00 39.06 182 LEU A N 1
ATOM 1502 C CA . LEU A 1 182 ? -22.184 -18.421 69.933 1.00 39.06 182 LEU A CA 1
ATOM 1503 C C . LEU A 1 182 ? -20.696 -18.780 69.891 1.00 39.06 182 LEU A C 1
ATOM 1505 O O . LEU A 1 182 ? -20.037 -18.731 70.924 1.00 39.06 182 LEU A O 1
ATOM 1509 N N . GLN A 1 183 ? -20.214 -19.214 68.724 1.00 40.00 183 GLN A N 1
ATOM 1510 C CA . GLN A 1 183 ? -18.800 -19.329 68.338 1.00 40.00 183 GLN A CA 1
ATOM 1511 C C . GLN A 1 183 ? -18.720 -19.949 66.936 1.00 40.00 183 GLN A C 1
ATOM 1513 O O . GLN A 1 183 ? -19.127 -21.096 66.777 1.00 40.00 183 GLN A O 1
ATOM 1518 N N . GLN A 1 184 ? -18.181 -19.209 65.961 1.00 37.88 184 GLN A N 1
ATOM 1519 C CA . GLN A 1 184 ? -17.057 -19.612 65.091 1.00 37.88 184 GLN A CA 1
ATOM 1520 C C . GLN A 1 184 ? -16.922 -18.656 63.892 1.00 37.88 184 GLN A C 1
ATOM 1522 O O . GLN A 1 184 ? -17.724 -18.672 62.966 1.00 37.88 184 GLN A O 1
ATOM 1527 N N . GLU A 1 185 ? -15.853 -17.859 63.910 1.00 38.72 185 GLU A N 1
ATOM 1528 C CA . GLU A 1 185 ? -15.227 -17.264 62.724 1.00 38.72 185 GLU A CA 1
ATOM 1529 C C . GLU A 1 185 ? -13.861 -17.930 62.501 1.00 38.72 185 GLU A C 1
ATOM 1531 O O . GLU A 1 185 ? -13.261 -18.395 63.476 1.00 38.72 185 GLU A O 1
ATOM 1536 N N . ARG A 1 186 ? -13.378 -17.914 61.245 1.00 40.94 186 ARG A N 1
ATOM 1537 C CA . ARG A 1 186 ? -11.989 -18.036 60.710 1.00 40.94 186 ARG A CA 1
ATOM 1538 C C . ARG A 1 186 ? -12.104 -18.537 59.247 1.00 40.94 186 ARG A C 1
ATOM 1540 O O . ARG A 1 186 ? -13.060 -19.235 58.947 1.00 40.94 186 ARG A O 1
ATOM 1547 N N . ILE A 1 187 ? -11.235 -18.240 58.272 1.00 39.59 187 ILE A N 1
ATOM 1548 C CA . ILE A 1 187 ? -9.872 -17.667 58.245 1.00 39.59 187 ILE A CA 1
ATOM 1549 C C . ILE A 1 187 ? -9.640 -16.949 56.882 1.00 39.59 187 ILE A C 1
ATOM 1551 O O . ILE A 1 187 ? -10.354 -17.221 55.920 1.00 39.59 187 ILE A O 1
ATOM 1555 N N . ARG A 1 188 ? -8.632 -16.064 56.776 1.00 43.38 188 ARG A N 1
ATOM 1556 C CA . ARG A 1 188 ? -8.107 -15.499 55.503 1.00 43.38 188 ARG A CA 1
ATOM 1557 C C . ARG A 1 188 ? -6.773 -16.158 55.118 1.00 43.38 188 ARG A C 1
ATOM 1559 O O . ARG A 1 188 ? -6.017 -16.448 56.037 1.00 43.38 188 ARG A O 1
ATOM 1566 N N . CYS A 1 189 ? -6.464 -16.263 53.817 1.00 43.28 189 CYS A N 1
ATOM 1567 C CA . CYS A 1 189 ? -5.124 -16.246 53.166 1.00 43.28 189 CYS A CA 1
ATOM 1568 C C . CYS A 1 189 ? -5.282 -16.637 51.672 1.00 43.28 189 CYS A C 1
ATOM 1570 O O . CYS A 1 189 ? -6.236 -17.340 51.360 1.00 43.28 189 CYS A O 1
ATOM 1572 N N . ALA A 1 190 ? -4.430 -16.273 50.702 1.00 40.03 190 ALA A N 1
ATOM 1573 C CA . ALA A 1 190 ? -3.341 -15.284 50.625 1.00 40.03 190 ALA A CA 1
ATOM 1574 C C . ALA A 1 190 ? -3.070 -14.919 49.136 1.00 40.03 190 ALA A C 1
ATOM 1576 O O . ALA A 1 190 ? -3.650 -15.515 48.233 1.00 40.03 190 ALA A O 1
ATOM 1577 N N . GLN A 1 191 ? -2.216 -13.919 48.893 1.00 41.34 191 GLN A N 1
ATOM 1578 C CA . GLN A 1 191 ? -1.884 -13.347 47.574 1.00 41.34 191 GLN A CA 1
ATOM 1579 C C . GLN A 1 191 ? -0.789 -14.133 46.821 1.00 41.34 191 GLN A C 1
ATOM 1581 O O . GLN A 1 191 ? -0.029 -14.870 47.442 1.00 41.34 191 GLN A O 1
ATOM 1586 N N . SER A 1 192 ? -0.615 -13.856 45.520 1.00 35.75 192 SER A N 1
ATOM 1587 C CA . SER A 1 192 ? 0.680 -13.995 44.828 1.00 35.75 192 SER A CA 1
ATOM 1588 C C . SER A 1 192 ? 0.845 -12.940 43.727 1.00 35.75 192 SER A C 1
ATOM 1590 O O . SER A 1 192 ? -0.135 -12.536 43.102 1.00 35.75 192 SER A O 1
ATOM 1592 N N . ALA A 1 193 ? 2.090 -12.514 43.504 1.00 36.12 193 ALA A N 1
ATOM 1593 C CA . ALA A 1 193 ? 2.560 -11.777 42.324 1.00 36.12 193 ALA A CA 1
ATOM 1594 C C . ALA A 1 193 ? 3.065 -12.807 41.258 1.00 36.12 193 ALA A C 1
ATOM 1596 O O . ALA A 1 193 ? 2.726 -13.984 41.393 1.00 36.12 193 ALA A O 1
ATOM 1597 N N . GLU A 1 194 ? 3.818 -12.527 40.181 1.00 35.03 194 GLU A N 1
ATOM 1598 C CA . GLU A 1 194 ? 4.696 -11.399 39.808 1.00 35.03 194 GLU A CA 1
ATOM 1599 C C . GLU A 1 194 ? 5.114 -11.512 38.306 1.00 35.03 194 GLU A C 1
ATOM 1601 O O . GLU A 1 194 ? 4.678 -12.421 37.605 1.00 35.03 194 GLU A O 1
ATOM 1606 N N . VAL A 1 195 ? 6.066 -10.665 37.883 1.00 40.81 195 VAL A N 1
ATOM 1607 C CA . VAL A 1 195 ? 7.044 -10.811 36.772 1.00 40.81 195 VAL A CA 1
ATOM 1608 C C . VAL A 1 195 ? 6.759 -10.075 35.445 1.00 40.81 195 VAL A C 1
ATOM 1610 O O . VAL A 1 195 ? 5.675 -10.091 34.874 1.00 40.81 195 VAL A O 1
ATOM 1613 N N . ILE A 1 196 ? 7.816 -9.398 34.974 1.00 33.66 196 ILE A N 1
ATOM 1614 C CA . ILE A 1 196 ? 7.945 -8.476 33.831 1.00 33.66 196 ILE A CA 1
ATOM 1615 C C . ILE A 1 196 ? 9.305 -8.761 33.135 1.00 33.66 196 ILE A C 1
ATOM 1617 O O . ILE A 1 196 ? 10.204 -9.284 33.792 1.00 33.66 196 ILE A O 1
ATOM 1621 N N . ARG A 1 197 ? 9.498 -8.285 31.879 1.00 38.38 197 ARG A N 1
ATOM 1622 C CA . ARG A 1 197 ? 10.770 -8.214 31.084 1.00 38.38 197 ARG A CA 1
ATOM 1623 C C . ARG A 1 197 ? 11.233 -9.552 30.442 1.00 38.38 197 ARG A C 1
ATOM 1625 O O . ARG A 1 197 ? 10.818 -10.605 30.890 1.00 38.38 197 ARG A O 1
ATOM 1632 N N . LEU A 1 198 ? 12.041 -9.599 29.361 1.00 36.28 198 LEU A N 1
ATOM 1633 C CA . LEU A 1 198 ? 13.101 -8.680 28.880 1.00 36.28 198 LEU A CA 1
ATOM 1634 C C . LEU A 1 198 ? 13.472 -8.871 27.365 1.00 36.28 198 LEU A C 1
ATOM 1636 O O . LEU A 1 198 ? 13.764 -9.992 26.994 1.00 36.28 198 LEU A O 1
ATOM 1640 N N . HIS A 1 199 ? 13.577 -7.783 26.566 1.00 36.12 199 HIS A N 1
ATOM 1641 C CA . HIS A 1 199 ? 14.483 -7.479 25.397 1.00 36.12 199 HIS A CA 1
ATOM 1642 C C . HIS A 1 199 ? 14.825 -8.530 24.274 1.00 36.12 199 HIS A C 1
ATOM 1644 O O . HIS A 1 199 ? 14.460 -9.686 24.360 1.00 36.12 199 HIS A O 1
ATOM 1650 N N . LYS A 1 200 ? 15.684 -8.256 23.255 1.00 41.84 200 LYS A N 1
ATOM 1651 C CA . LYS A 1 200 ? 15.699 -7.303 22.088 1.00 41.84 200 LYS A CA 1
ATOM 1652 C C . LYS A 1 200 ? 17.050 -7.454 21.306 1.00 41.84 200 LYS A C 1
ATOM 1654 O O . LYS A 1 200 ? 18.043 -7.719 21.973 1.00 41.84 200 LYS A O 1
ATOM 1659 N N . LYS A 1 201 ? 17.112 -7.095 19.996 1.00 42.22 201 LYS A N 1
ATOM 1660 C CA . LYS A 1 201 ? 18.309 -6.862 19.095 1.00 42.22 201 LYS A CA 1
ATOM 1661 C C . LYS A 1 201 ? 18.938 -8.085 18.360 1.00 42.22 201 LYS A C 1
ATOM 1663 O O . LYS A 1 201 ? 18.768 -9.179 18.869 1.00 42.22 201 LYS A O 1
ATOM 1668 N N . VAL A 1 202 ? 19.719 -7.999 17.248 1.00 44.19 202 VAL A N 1
ATOM 1669 C CA . VAL A 1 202 ? 19.989 -7.017 16.129 1.00 44.19 202 VAL A CA 1
ATOM 1670 C C . VAL A 1 202 ? 20.719 -7.737 14.949 1.00 44.19 202 VAL A C 1
ATOM 1672 O O . VAL A 1 202 ? 21.330 -8.773 15.168 1.00 44.19 202 VAL A O 1
ATOM 1675 N N . ALA A 1 203 ? 20.650 -7.141 13.745 1.00 44.94 203 ALA A N 1
ATOM 1676 C CA . ALA A 1 203 ? 21.248 -7.429 12.415 1.00 44.94 203 ALA A CA 1
ATOM 1677 C C . ALA A 1 203 ? 22.749 -7.816 12.251 1.00 44.94 203 ALA A C 1
ATOM 1679 O O . ALA A 1 203 ? 23.533 -7.661 13.184 1.00 44.94 203 ALA A O 1
ATOM 1680 N N . ALA A 1 204 ? 23.145 -8.158 11.001 1.00 45.94 204 ALA A N 1
ATOM 1681 C CA . ALA A 1 204 ? 24.438 -7.799 10.364 1.00 45.94 204 ALA A CA 1
ATOM 1682 C C . ALA A 1 204 ? 24.443 -7.965 8.811 1.00 45.94 204 ALA A C 1
ATOM 1684 O O . ALA A 1 204 ? 23.731 -8.820 8.288 1.00 45.94 204 ALA A O 1
ATOM 1685 N N . ASP A 1 205 ? 25.278 -7.179 8.106 1.00 45.78 205 ASP A N 1
ATOM 1686 C CA . ASP A 1 205 ? 25.532 -7.191 6.641 1.00 45.78 205 ASP A CA 1
ATOM 1687 C C . ASP A 1 205 ? 26.719 -8.084 6.208 1.00 45.78 205 ASP A C 1
ATOM 1689 O O . ASP A 1 205 ? 27.660 -8.252 6.984 1.00 45.78 205 ASP A O 1
ATOM 1693 N N . HIS A 1 206 ? 26.766 -8.503 4.927 1.00 41.28 206 HIS A N 1
ATOM 1694 C CA . HIS A 1 206 ? 27.980 -8.621 4.071 1.00 41.28 206 HIS A CA 1
ATOM 1695 C C . HIS A 1 206 ? 27.571 -9.009 2.616 1.00 41.28 206 HIS A C 1
ATOM 1697 O O . HIS A 1 206 ? 26.464 -9.497 2.436 1.00 41.28 206 HIS A O 1
ATOM 1703 N N . ASN A 1 207 ? 28.341 -8.869 1.521 1.00 39.34 207 ASN A N 1
ATOM 1704 C CA . ASN A 1 207 ? 29.718 -8.404 1.273 1.00 39.34 207 ASN A CA 1
ATOM 1705 C C . ASN A 1 207 ? 29.877 -7.933 -0.204 1.00 39.34 207 ASN A C 1
ATOM 1707 O O . ASN A 1 207 ? 28.940 -8.012 -0.991 1.00 39.34 207 ASN A O 1
ATOM 1711 N N . MET A 1 208 ? 31.078 -7.501 -0.605 1.00 46.56 208 MET A N 1
ATOM 1712 C CA . MET A 1 208 ? 31.431 -6.971 -1.938 1.00 46.56 208 MET A CA 1
ATOM 1713 C C . MET A 1 208 ? 32.763 -7.590 -2.430 1.00 46.56 208 MET A C 1
ATOM 1715 O O . MET A 1 208 ? 33.550 -7.940 -1.548 1.00 46.56 208 MET A O 1
ATOM 1719 N N . ARG A 1 209 ? 33.063 -7.671 -3.759 1.00 49.97 209 ARG A N 1
ATOM 1720 C CA . ARG A 1 209 ? 34.411 -7.456 -4.413 1.00 49.97 209 ARG A CA 1
ATOM 1721 C C . ARG A 1 2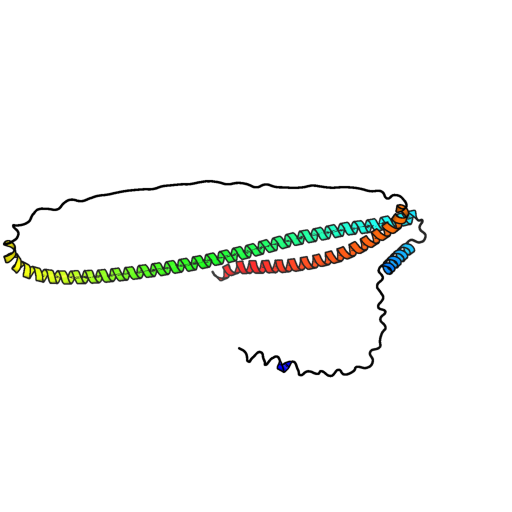09 ? 34.633 -8.044 -5.844 1.00 49.97 209 ARG A C 1
ATOM 1723 O O . ARG A 1 209 ? 34.006 -9.025 -6.203 1.00 49.97 209 ARG A O 1
ATOM 1730 N N . GLN A 1 210 ? 35.669 -7.485 -6.527 1.00 51.09 210 GLN A N 1
ATOM 1731 C CA . GLN A 1 210 ? 36.450 -7.926 -7.740 1.00 51.09 210 GLN A CA 1
ATOM 1732 C C . GLN A 1 210 ? 35.773 -7.740 -9.139 1.00 51.09 210 GLN A C 1
ATOM 1734 O O . GLN A 1 210 ? 34.591 -8.024 -9.231 1.00 51.09 210 GLN A O 1
ATOM 1739 N N . ARG A 1 211 ? 36.324 -7.172 -10.258 1.00 49.78 211 ARG A N 1
ATOM 1740 C CA . ARG A 1 211 ? 37.666 -6.834 -10.893 1.00 49.78 211 ARG A CA 1
ATOM 1741 C C . ARG A 1 211 ? 38.406 -8.025 -11.593 1.00 49.78 211 ARG A C 1
ATOM 1743 O O . ARG A 1 211 ? 38.395 -9.080 -10.981 1.00 49.78 211 ARG A O 1
ATOM 1750 N N . ARG A 1 212 ? 39.117 -7.962 -12.769 1.00 46.00 212 ARG A N 1
ATOM 1751 C CA . ARG A 1 212 ? 39.852 -6.886 -13.551 1.00 46.00 212 ARG A CA 1
ATOM 1752 C C . ARG A 1 212 ? 40.429 -7.338 -14.969 1.00 46.00 212 ARG A C 1
ATOM 1754 O O . ARG A 1 212 ? 40.627 -8.534 -15.106 1.00 46.00 212 ARG A O 1
ATOM 1761 N N . GLN A 1 213 ? 40.904 -6.397 -15.853 1.00 47.84 213 GLN A N 1
ATOM 1762 C CA . GLN A 1 213 ? 41.969 -6.475 -16.960 1.00 47.84 213 GLN A CA 1
ATOM 1763 C C . GLN A 1 213 ? 41.671 -7.182 -18.347 1.00 47.84 213 GLN A C 1
ATOM 1765 O O . GLN A 1 213 ? 40.772 -8.006 -18.343 1.00 47.84 213 GLN A O 1
ATOM 1770 N N . GLN A 1 214 ? 42.312 -6.975 -19.553 1.00 48.47 214 GLN A N 1
ATOM 1771 C CA . GLN A 1 214 ? 43.357 -6.036 -20.139 1.00 48.47 214 GLN A CA 1
ATOM 1772 C C . GLN A 1 214 ? 43.227 -5.698 -21.702 1.00 48.47 214 GLN A C 1
ATOM 1774 O O . GLN A 1 214 ? 42.130 -5.295 -22.063 1.00 48.47 214 GLN A O 1
ATOM 1779 N N . LEU A 1 215 ? 44.286 -5.710 -22.585 1.00 46.69 215 LEU A N 1
ATOM 1780 C CA . LEU A 1 215 ? 44.349 -5.127 -23.994 1.00 46.69 215 LEU A CA 1
ATOM 1781 C C . LEU A 1 215 ? 45.620 -5.503 -24.871 1.00 46.69 215 LEU A C 1
ATOM 1783 O O . LEU A 1 215 ? 46.675 -5.633 -24.241 1.00 46.69 215 LEU A O 1
ATOM 1787 N N . PHE A 1 216 ? 45.586 -5.563 -26.244 1.00 42.91 216 PHE A N 1
ATOM 1788 C CA . PHE A 1 216 ? 46.784 -5.465 -27.171 1.00 42.91 216 PHE A CA 1
ATOM 1789 C C . PHE A 1 216 ? 46.616 -5.096 -28.705 1.00 42.91 216 PHE A C 1
ATOM 1791 O O . PHE A 1 216 ? 47.647 -4.796 -29.306 1.00 42.91 216 PHE A O 1
ATOM 1798 N N . GLU A 1 217 ? 45.452 -5.086 -29.388 1.00 57.06 217 GLU A N 1
ATOM 1799 C CA . GLU A 1 217 ? 45.384 -4.738 -30.852 1.00 57.06 217 GLU A CA 1
ATOM 1800 C C . GLU A 1 217 ? 45.757 -3.248 -31.192 1.00 57.06 217 GLU A C 1
ATOM 1802 O O . GLU A 1 217 ? 45.781 -2.438 -30.259 1.00 57.06 217 GLU A O 1
ATOM 1807 N N . ALA A 1 218 ? 46.104 -2.906 -32.465 1.00 56.16 218 ALA A N 1
ATOM 1808 C CA . ALA A 1 218 ? 46.972 -1.799 -32.993 1.00 56.16 218 ALA A CA 1
ATOM 1809 C C . ALA A 1 218 ? 46.674 -1.221 -34.433 1.00 56.16 218 ALA A C 1
ATOM 1811 O O . ALA A 1 218 ? 46.215 -0.081 -34.550 1.00 56.16 218 ALA A O 1
ATOM 1812 N N . ASP A 1 219 ? 47.073 -1.889 -35.536 1.00 39.47 219 ASP A N 1
ATOM 1813 C CA . ASP A 1 219 ? 47.214 -1.243 -36.883 1.00 39.47 219 ASP A CA 1
ATOM 1814 C C . ASP A 1 219 ? 46.777 -2.094 -38.101 1.00 39.47 219 ASP A C 1
ATOM 1816 O O . ASP A 1 219 ? 46.402 -1.545 -39.139 1.00 39.47 219 ASP A O 1
ATOM 1820 N N . GLN A 1 220 ? 46.715 -3.429 -37.970 1.00 51.66 220 GLN A N 1
ATOM 1821 C CA . GLN A 1 220 ? 45.850 -4.248 -38.843 1.00 51.66 220 GLN A CA 1
ATOM 1822 C C . GLN A 1 220 ? 44.403 -3.735 -38.713 1.00 51.66 220 GLN A C 1
ATOM 1824 O O . GLN A 1 220 ? 43.725 -3.442 -39.703 1.00 51.66 220 GLN A O 1
ATOM 1829 N N . ASP A 1 221 ? 44.081 -3.403 -37.461 1.00 52.94 221 ASP A N 1
ATOM 1830 C CA . ASP A 1 221 ? 43.055 -2.502 -36.981 1.00 52.94 221 ASP A CA 1
ATOM 1831 C C . ASP A 1 221 ? 42.753 -1.284 -37.847 1.00 52.94 221 ASP A C 1
ATOM 1833 O O . ASP A 1 221 ? 41.713 -0.733 -37.581 1.00 52.94 221 ASP A O 1
ATOM 1837 N N . MET A 1 222 ? 43.552 -0.752 -38.789 1.00 48.19 222 MET A N 1
ATOM 1838 C CA . MET A 1 222 ? 43.154 0.493 -39.489 1.00 48.19 222 MET A CA 1
ATOM 1839 C C . MET A 1 222 ? 42.338 0.272 -40.777 1.00 48.19 222 MET A C 1
ATOM 1841 O O . MET A 1 222 ? 41.491 1.103 -41.121 1.00 48.19 222 MET A O 1
ATOM 1845 N N . GLN A 1 223 ? 42.559 -0.838 -41.492 1.00 52.69 223 GLN A N 1
ATOM 1846 C CA . GLN A 1 223 ? 41.628 -1.302 -42.536 1.00 52.69 223 GLN A CA 1
ATOM 1847 C C . GLN A 1 223 ? 40.570 -2.220 -41.939 1.00 52.69 223 GLN A C 1
ATOM 1849 O O . GLN A 1 223 ? 39.395 -2.063 -42.284 1.00 52.69 223 GLN A O 1
ATOM 1854 N N . ASP A 1 224 ? 40.961 -3.034 -40.955 1.00 60.94 224 ASP A N 1
ATOM 1855 C CA . ASP A 1 224 ? 40.007 -3.692 -40.078 1.00 60.94 224 ASP A CA 1
ATOM 1856 C C . ASP A 1 224 ? 39.139 -2.622 -39.386 1.00 60.94 224 ASP A C 1
ATOM 1858 O O . ASP A 1 224 ? 37.944 -2.802 -39.365 1.00 60.94 224 ASP A O 1
ATOM 1862 N N . GLN A 1 225 ? 39.616 -1.417 -39.023 1.00 62.50 225 GLN A N 1
ATOM 1863 C CA . GLN A 1 225 ? 38.759 -0.309 -38.540 1.00 62.50 225 GLN A CA 1
ATOM 1864 C C . GLN A 1 225 ? 37.757 0.119 -39.599 1.00 62.50 225 GLN A C 1
ATOM 1866 O O . GLN A 1 225 ? 36.631 0.396 -39.238 1.00 62.50 225 GLN A O 1
ATOM 1871 N N . ILE A 1 226 ? 38.092 0.228 -40.887 1.00 68.62 226 ILE A N 1
ATOM 1872 C CA . ILE A 1 226 ? 37.080 0.637 -41.880 1.00 68.62 226 ILE A CA 1
ATOM 1873 C C . ILE A 1 226 ? 35.972 -0.420 -41.958 1.00 68.62 226 ILE A C 1
ATOM 1875 O O . ILE A 1 226 ? 34.793 -0.062 -41.933 1.00 68.62 226 ILE A O 1
ATOM 1879 N N . TYR A 1 227 ? 36.348 -1.698 -42.004 1.00 75.25 227 TYR A N 1
ATOM 1880 C CA . TYR A 1 227 ? 35.408 -2.814 -42.060 1.00 75.25 227 TYR A CA 1
ATOM 1881 C C . TYR A 1 227 ? 34.634 -2.982 -40.744 1.00 75.25 227 TYR A C 1
ATOM 1883 O O . TYR A 1 227 ? 33.413 -3.003 -40.749 1.00 75.25 227 TYR A O 1
ATOM 1891 N N . GLU A 1 228 ? 35.315 -2.972 -39.604 1.00 74.88 228 GLU A N 1
ATOM 1892 C CA . GLU A 1 228 ? 34.757 -2.924 -38.256 1.00 74.88 228 GLU A CA 1
ATOM 1893 C C . GLU A 1 228 ? 33.899 -1.683 -38.023 1.00 74.88 228 GLU A C 1
ATOM 1895 O O . GLU A 1 228 ? 32.937 -1.787 -37.291 1.00 74.88 228 GLU A O 1
ATOM 1900 N N . GLU A 1 229 ? 34.211 -0.499 -38.555 1.00 76.69 229 GLU A N 1
ATOM 1901 C CA . GLU A 1 229 ? 33.375 0.696 -38.373 1.00 76.69 229 GLU A CA 1
ATOM 1902 C C . GLU A 1 229 ? 32.104 0.608 -39.222 1.00 76.69 229 GLU A C 1
ATOM 1904 O O . GLU A 1 229 ? 31.063 1.112 -38.797 1.00 76.69 229 GLU A O 1
ATOM 1909 N N . LEU A 1 230 ? 32.159 -0.059 -40.380 1.00 75.31 230 LEU A N 1
ATOM 1910 C CA . LEU A 1 230 ? 30.978 -0.433 -41.160 1.00 75.31 230 LEU A CA 1
ATOM 1911 C C . LEU A 1 230 ? 30.177 -1.540 -40.459 1.00 75.31 230 LEU A C 1
ATOM 1913 O O . LEU A 1 230 ? 28.965 -1.407 -40.335 1.00 75.31 230 LEU A O 1
ATOM 1917 N N . LEU A 1 231 ? 30.832 -2.563 -39.914 1.00 80.75 231 LEU A N 1
ATOM 1918 C CA . LEU A 1 231 ? 30.219 -3.663 -39.169 1.00 80.75 231 LEU A CA 1
ATOM 1919 C C . LEU A 1 231 ? 29.620 -3.184 -37.837 1.00 80.75 231 LEU A C 1
ATOM 1921 O O . LEU A 1 231 ? 28.486 -3.512 -37.523 1.00 80.75 231 LEU A O 1
ATOM 1925 N N . LYS A 1 232 ? 30.315 -2.314 -37.094 1.00 80.81 232 LYS A N 1
ATOM 1926 C CA . LYS A 1 232 ? 29.804 -1.598 -35.911 1.00 80.81 232 LYS A CA 1
ATOM 1927 C C . LYS A 1 232 ? 28.647 -0.686 -36.291 1.00 80.81 232 LYS A C 1
ATOM 1929 O O . LYS A 1 232 ? 27.713 -0.586 -35.511 1.00 80.81 232 LYS A O 1
ATOM 1934 N N . LYS A 1 233 ? 28.667 -0.032 -37.462 1.00 77.75 233 LYS A N 1
ATOM 1935 C CA . LYS A 1 233 ? 27.511 0.733 -37.961 1.00 77.75 233 LYS A CA 1
ATOM 1936 C C . LYS A 1 233 ? 26.337 -0.198 -38.289 1.00 77.75 233 LYS A C 1
ATOM 1938 O O . LYS A 1 233 ? 25.215 0.130 -37.932 1.00 77.75 233 LYS A O 1
ATOM 1943 N N . HIS A 1 234 ? 26.577 -1.337 -38.933 1.00 81.31 234 HIS A N 1
ATOM 1944 C CA . HIS A 1 234 ? 25.544 -2.312 -39.280 1.00 81.31 234 HIS A CA 1
ATOM 1945 C C . HIS A 1 234 ? 24.931 -2.944 -38.022 1.00 81.31 234 HIS A C 1
ATOM 1947 O O . HIS A 1 234 ? 23.721 -2.880 -37.845 1.00 81.31 234 HIS A O 1
ATOM 1953 N N . HIS A 1 235 ? 25.750 -3.423 -37.084 1.00 81.75 235 HIS A N 1
ATOM 1954 C CA . HIS A 1 235 ? 25.294 -3.874 -35.769 1.00 81.75 235 HIS A CA 1
ATOM 1955 C C . HIS A 1 235 ? 24.605 -2.763 -34.976 1.00 81.75 235 HIS A C 1
ATOM 1957 O O . HIS A 1 235 ? 23.613 -3.038 -34.325 1.00 81.75 235 HIS A O 1
ATOM 1963 N N . ALA A 1 236 ? 25.051 -1.507 -35.069 1.00 77.00 236 ALA A N 1
ATOM 1964 C CA . ALA A 1 236 ? 24.350 -0.377 -34.462 1.00 77.00 236 ALA A CA 1
ATOM 1965 C C . ALA A 1 236 ? 22.978 -0.109 -35.117 1.00 77.00 236 ALA A C 1
ATOM 1967 O O . ALA A 1 236 ? 22.053 0.326 -34.442 1.00 77.00 236 ALA A O 1
ATOM 1968 N N . LEU A 1 237 ? 22.809 -0.380 -36.414 1.00 78.00 237 LEU A N 1
ATOM 1969 C CA . LEU A 1 237 ? 21.504 -0.316 -37.085 1.00 78.00 237 LEU A CA 1
ATOM 1970 C C . LEU A 1 237 ? 20.610 -1.511 -36.713 1.00 78.00 237 LEU A C 1
ATOM 1972 O O . LEU A 1 237 ? 19.417 -1.320 -36.505 1.00 78.00 237 LEU A O 1
ATOM 1976 N N . GLN A 1 238 ? 21.176 -2.712 -36.557 1.00 84.44 238 GLN A N 1
ATOM 1977 C CA . GLN A 1 238 ? 20.471 -3.878 -36.005 1.00 84.44 238 GLN A CA 1
ATOM 1978 C C . GLN A 1 238 ? 20.060 -3.649 -34.540 1.00 84.44 238 GLN A C 1
ATOM 1980 O O . GLN A 1 238 ? 18.942 -3.977 -34.161 1.00 84.44 238 GLN A O 1
ATOM 1985 N N . GLU A 1 239 ? 20.931 -3.040 -33.730 1.00 85.81 239 GLU A N 1
ATOM 1986 C CA . GLU A 1 239 ? 20.654 -2.633 -32.349 1.00 85.81 239 GLU A CA 1
ATOM 1987 C C . GLU A 1 239 ? 19.553 -1.567 -32.321 1.00 85.81 239 GLU A C 1
ATOM 1989 O O . GLU A 1 239 ? 18.640 -1.681 -31.516 1.00 85.81 239 GLU A O 1
ATOM 1994 N N . ILE A 1 240 ? 19.557 -0.587 -33.236 1.00 84.00 240 ILE A N 1
ATOM 1995 C CA . ILE A 1 240 ? 18.423 0.336 -33.401 1.00 84.00 240 ILE A CA 1
ATOM 1996 C C . ILE A 1 240 ? 17.132 -0.424 -33.712 1.00 84.00 240 ILE A C 1
ATOM 1998 O O . ILE A 1 240 ? 16.147 -0.188 -33.026 1.00 84.00 240 ILE A O 1
ATOM 2002 N N . ALA A 1 241 ? 17.125 -1.355 -34.669 1.00 87.62 241 ALA A N 1
ATOM 2003 C CA . ALA A 1 241 ? 15.919 -2.116 -35.007 1.00 87.62 241 ALA A CA 1
ATOM 2004 C C . ALA A 1 241 ? 15.392 -2.939 -33.811 1.00 87.62 241 ALA A C 1
ATOM 2006 O O . ALA A 1 241 ? 14.190 -2.953 -33.550 1.00 87.62 241 ALA A O 1
ATOM 2007 N N . GLN A 1 242 ? 16.287 -3.556 -33.030 1.00 89.19 242 GLN A N 1
ATOM 2008 C CA . GLN A 1 242 ? 15.936 -4.253 -31.786 1.00 89.19 242 GLN A CA 1
ATOM 2009 C C . GLN A 1 242 ? 15.405 -3.287 -30.716 1.00 89.19 242 GLN A C 1
ATOM 2011 O O . GLN A 1 242 ? 14.397 -3.573 -30.076 1.00 89.19 242 GLN A O 1
ATOM 2016 N N . LEU A 1 243 ? 16.031 -2.119 -30.540 1.00 84.88 243 LEU A N 1
ATOM 2017 C CA . LEU A 1 243 ? 15.570 -1.087 -29.606 1.00 84.88 243 LEU A CA 1
ATOM 2018 C C . LEU A 1 243 ? 14.233 -0.466 -30.048 1.00 84.88 243 LEU A C 1
ATOM 2020 O O . LEU A 1 243 ? 13.434 -0.099 -29.193 1.00 84.88 243 LEU A O 1
ATOM 2024 N N . GLU A 1 244 ? 13.951 -0.364 -31.347 1.00 87.50 244 GLU A N 1
ATOM 2025 C CA . GLU A 1 244 ? 12.653 0.065 -31.887 1.00 87.50 244 GLU A CA 1
ATOM 2026 C C . GLU A 1 244 ? 11.563 -0.986 -31.626 1.00 87.50 244 GLU A C 1
ATOM 2028 O O . GLU A 1 244 ? 10.461 -0.632 -31.191 1.00 87.50 244 GLU A O 1
ATOM 2033 N N . GLU A 1 245 ? 11.871 -2.276 -31.800 1.00 92.00 245 GLU A N 1
ATOM 2034 C CA . GLU A 1 245 ? 10.979 -3.376 -31.419 1.00 92.00 245 GLU A CA 1
ATOM 2035 C C . GLU A 1 245 ? 10.706 -3.362 -29.902 1.00 92.00 245 GLU A C 1
ATOM 2037 O O . GLU A 1 245 ? 9.542 -3.342 -29.486 1.00 92.00 245 GLU A O 1
ATOM 2042 N N . GLU A 1 246 ? 11.750 -3.262 -29.070 1.00 89.19 246 GLU A N 1
ATOM 2043 C CA . GLU A 1 246 ? 11.635 -3.137 -27.611 1.00 89.19 246 GLU A CA 1
ATOM 2044 C C . GLU A 1 246 ? 10.842 -1.892 -27.188 1.00 89.19 246 GLU A C 1
ATOM 2046 O O . GLU A 1 246 ? 10.001 -1.981 -26.287 1.00 89.19 246 GLU A O 1
ATOM 2051 N N . GLU A 1 247 ? 11.063 -0.740 -27.830 1.00 89.19 247 GLU A N 1
ATOM 2052 C CA . GLU A 1 247 ? 10.316 0.493 -27.572 1.00 89.19 247 GLU A CA 1
ATOM 2053 C C . GLU A 1 247 ? 8.832 0.300 -27.898 1.00 89.19 247 GLU A C 1
ATOM 2055 O O . GLU A 1 247 ? 7.978 0.648 -27.078 1.00 89.19 247 GLU A O 1
ATOM 2060 N N . SER A 1 248 ? 8.509 -0.311 -29.041 1.00 88.88 248 SER A N 1
ATOM 2061 C CA . SER A 1 248 ? 7.124 -0.611 -29.419 1.00 88.88 248 SER A CA 1
ATOM 2062 C C . SER A 1 248 ? 6.461 -1.568 -28.415 1.00 88.88 248 SER A C 1
ATOM 2064 O O . SER A 1 248 ? 5.340 -1.322 -27.958 1.00 88.88 248 SER A O 1
ATOM 2066 N N . GLY A 1 249 ? 7.186 -2.597 -27.962 1.00 89.31 249 GLY A N 1
ATOM 2067 C CA . GLY A 1 249 ? 6.742 -3.525 -26.924 1.00 89.31 249 GLY A CA 1
ATOM 2068 C C . GLY A 1 249 ? 6.563 -2.857 -25.557 1.00 89.31 249 GLY A C 1
ATOM 2069 O O . GLY A 1 249 ? 5.650 -3.209 -24.807 1.00 89.31 249 GLY A O 1
ATOM 2070 N N . LEU A 1 250 ? 7.393 -1.869 -25.213 1.00 88.31 250 LEU A N 1
ATOM 2071 C CA . LEU A 1 250 ? 7.243 -1.057 -24.001 1.00 88.31 250 LEU A CA 1
ATOM 2072 C C . LEU A 1 250 ? 6.073 -0.081 -24.087 1.00 88.31 250 LEU A C 1
ATOM 2074 O O . LEU A 1 250 ? 5.360 0.071 -23.101 1.00 88.31 250 LEU A O 1
ATOM 2078 N N . ILE A 1 251 ? 5.824 0.533 -25.242 1.00 88.31 251 ILE A N 1
ATOM 2079 C CA . ILE A 1 251 ? 4.650 1.386 -25.466 1.00 88.31 251 ILE A CA 1
ATOM 2080 C C . ILE A 1 251 ? 3.364 0.560 -25.330 1.00 88.31 251 ILE A C 1
ATOM 2082 O O . ILE A 1 251 ? 2.445 0.972 -24.621 1.00 88.31 251 ILE A O 1
ATOM 2086 N N . ASN A 1 252 ? 3.323 -0.635 -25.925 1.00 91.38 252 ASN A N 1
ATOM 2087 C CA . ASN A 1 252 ? 2.182 -1.547 -25.823 1.00 91.38 252 ASN A CA 1
ATOM 2088 C C . ASN A 1 252 ? 1.952 -2.027 -24.378 1.00 91.38 252 ASN A C 1
ATOM 2090 O O . ASN A 1 252 ? 0.817 -2.005 -23.892 1.00 91.38 252 ASN A O 1
ATOM 2094 N N . ARG A 1 253 ? 3.021 -2.385 -23.648 1.00 88.81 253 ARG A N 1
ATOM 2095 C CA . ARG A 1 253 ? 2.943 -2.699 -22.210 1.00 88.81 253 ARG A CA 1
ATOM 2096 C C . ARG A 1 253 ? 2.468 -1.508 -21.387 1.00 88.81 253 ARG A C 1
ATOM 2098 O O . ARG A 1 253 ? 1.537 -1.663 -20.606 1.00 88.81 253 ARG A O 1
ATOM 2105 N N . LEU A 1 254 ? 3.024 -0.316 -21.598 1.00 89.44 254 LEU A N 1
ATOM 2106 C CA . LEU A 1 254 ? 2.622 0.900 -20.891 1.00 89.44 254 LEU A CA 1
ATOM 2107 C C . LEU A 1 254 ? 1.146 1.239 -21.143 1.00 89.44 254 LEU A C 1
ATOM 2109 O O . LEU A 1 254 ? 0.456 1.645 -20.210 1.00 89.44 254 LEU A O 1
ATOM 2113 N N . HIS A 1 255 ? 0.639 1.025 -22.360 1.00 91.19 255 HIS A N 1
ATOM 2114 C CA . HIS A 1 255 ? -0.782 1.181 -22.669 1.00 91.19 255 HIS A CA 1
ATOM 2115 C C . HIS A 1 255 ? -1.654 0.161 -21.916 1.00 91.19 255 HIS A C 1
ATOM 2117 O O . HIS A 1 255 ? -2.648 0.547 -21.302 1.00 91.19 255 HIS A O 1
ATOM 2123 N N . SER A 1 256 ? -1.253 -1.113 -21.871 1.00 91.00 256 SER A N 1
ATOM 2124 C CA . SER A 1 256 ? -1.923 -2.138 -21.052 1.00 91.00 256 SER A CA 1
ATOM 2125 C C . SER A 1 256 ? -1.913 -1.775 -19.557 1.00 91.00 256 SER A C 1
ATOM 2127 O O . SER A 1 256 ? -2.949 -1.785 -18.896 1.00 91.00 256 SER A O 1
ATOM 2129 N N . THR A 1 257 ? -0.775 -1.316 -19.033 1.00 90.44 257 THR A N 1
ATOM 2130 C CA . THR A 1 257 ? -0.631 -0.828 -17.652 1.00 90.44 257 THR A CA 1
ATOM 2131 C C . THR A 1 257 ? -1.524 0.389 -17.377 1.00 90.44 257 THR A C 1
ATOM 2133 O O . THR A 1 257 ? -2.102 0.490 -16.297 1.00 90.44 257 THR A O 1
ATOM 2136 N N . GLN A 1 258 ? -1.719 1.293 -18.345 1.00 88.88 258 GLN A N 1
ATOM 2137 C CA . GLN A 1 258 ? -2.689 2.392 -18.231 1.00 88.88 258 GLN A CA 1
ATOM 2138 C C . GLN A 1 258 ? -4.140 1.887 -18.171 1.00 88.88 258 GLN A C 1
ATOM 2140 O O . GLN A 1 258 ? -4.917 2.407 -17.371 1.00 88.88 258 GLN A O 1
ATOM 2145 N N . GLN A 1 259 ? -4.505 0.859 -18.944 1.00 92.19 259 GLN A N 1
ATOM 2146 C CA . GLN A 1 259 ? -5.833 0.233 -18.861 1.00 92.19 259 GLN A CA 1
ATOM 2147 C C . GLN A 1 259 ? -6.054 -0.450 -17.499 1.00 92.19 259 GLN A C 1
ATOM 2149 O O . GLN A 1 259 ? -7.080 -0.221 -16.861 1.00 92.19 259 GLN A O 1
ATOM 2154 N N . ILE A 1 260 ? -5.068 -1.200 -16.993 1.00 90.12 260 ILE A N 1
ATOM 2155 C CA . ILE A 1 260 ? -5.112 -1.818 -15.653 1.00 90.12 260 ILE A CA 1
ATOM 2156 C C . ILE A 1 260 ? -5.199 -0.746 -14.554 1.00 90.12 260 ILE A C 1
ATOM 2158 O O . ILE A 1 260 ? -5.882 -0.933 -13.548 1.00 90.12 260 ILE A O 1
ATOM 2162 N N . HIS A 1 261 ? -4.533 0.398 -14.736 1.00 86.94 261 HIS A N 1
ATOM 2163 C CA . HIS A 1 261 ? -4.636 1.539 -13.829 1.00 86.94 261 HIS A CA 1
ATOM 2164 C C . HIS A 1 261 ? -6.043 2.145 -13.831 1.00 86.94 261 HIS A C 1
ATOM 2166 O O . HIS A 1 261 ? -6.547 2.453 -12.756 1.00 86.94 261 HIS A O 1
ATOM 2172 N N . LEU A 1 262 ? -6.701 2.286 -14.986 1.00 92.62 262 LEU A N 1
ATOM 2173 C CA . LEU A 1 262 ? -8.102 2.723 -15.046 1.00 92.62 262 LEU A CA 1
ATOM 2174 C C . LEU A 1 262 ? -9.022 1.742 -14.303 1.00 92.62 262 LEU A C 1
ATOM 2176 O O . LEU A 1 262 ? -9.747 2.170 -13.411 1.00 92.62 262 LEU A O 1
ATOM 2180 N N . GLN A 1 263 ? -8.894 0.437 -14.559 1.00 91.31 263 GLN A N 1
ATOM 2181 C CA . GLN A 1 263 ? -9.655 -0.606 -13.854 1.00 91.31 263 GLN A CA 1
ATOM 2182 C C . GLN A 1 263 ? -9.437 -0.571 -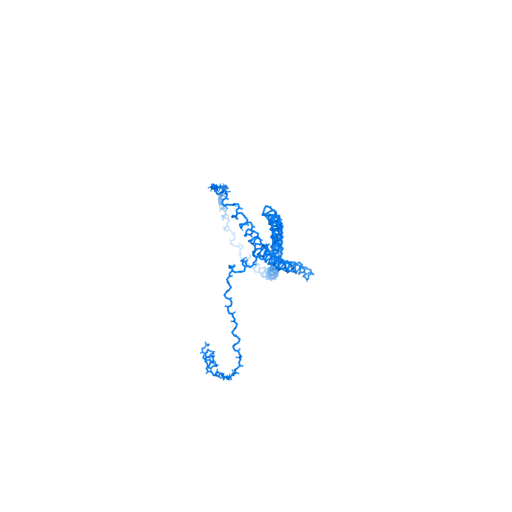12.332 1.00 91.31 263 GLN A C 1
ATOM 2184 O O . GLN A 1 263 ? -10.392 -0.640 -11.570 1.00 91.31 263 GLN A O 1
ATOM 2189 N N . ALA A 1 264 ? -8.198 -0.391 -11.862 1.00 88.69 264 ALA A N 1
ATOM 2190 C CA . ALA A 1 264 ? -7.909 -0.271 -10.430 1.00 88.69 264 ALA A CA 1
ATOM 2191 C C . ALA A 1 264 ? -8.526 0.994 -9.796 1.00 88.69 264 ALA A C 1
ATOM 2193 O O . ALA A 1 264 ? -8.849 1.001 -8.607 1.00 88.69 264 ALA A O 1
ATOM 2194 N N . TYR A 1 265 ? -8.687 2.073 -10.568 1.00 91.25 265 TYR A N 1
ATOM 2195 C CA . TYR A 1 265 ? -9.417 3.261 -10.125 1.00 91.25 265 TYR A CA 1
ATOM 2196 C C . TYR A 1 265 ? -10.931 3.026 -10.108 1.00 91.25 265 TYR A C 1
ATOM 2198 O O . TYR A 1 265 ? -11.567 3.434 -9.145 1.00 91.25 265 TYR A O 1
ATOM 2206 N N . GLU A 1 266 ? -11.492 2.317 -11.090 1.00 92.00 266 GLU A N 1
ATOM 2207 C CA . GLU A 1 266 ? -12.901 1.889 -11.091 1.00 92.00 266 GLU A CA 1
ATOM 2208 C C . GLU A 1 266 ? -13.213 0.965 -9.897 1.00 92.00 266 GLU A C 1
ATOM 2210 O O . GLU A 1 266 ? -14.215 1.168 -9.214 1.00 92.00 266 GLU A O 1
ATOM 2215 N N . GLU A 1 267 ? -12.325 0.015 -9.572 1.00 89.88 267 GLU A N 1
ATOM 2216 C CA . GLU A 1 267 ? -12.395 -0.829 -8.363 1.00 89.88 267 GLU A CA 1
ATOM 2217 C C . GLU A 1 267 ? -12.410 0.0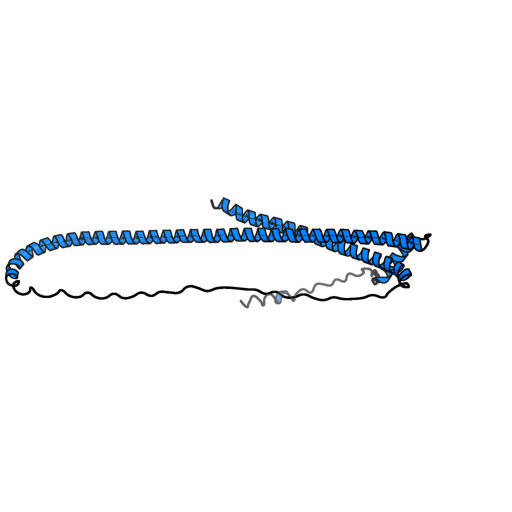21 -7.077 1.00 89.88 267 GLU A C 1
ATOM 2219 O O . GLU A 1 267 ? -13.225 -0.208 -6.180 1.00 89.88 267 GLU A O 1
ATOM 2224 N N . LEU A 1 268 ? -11.533 1.029 -6.981 1.00 91.19 268 LEU A N 1
ATOM 2225 C CA . LEU A 1 268 ? -11.465 1.929 -5.826 1.00 91.19 268 LEU A CA 1
ATOM 2226 C C . LEU A 1 268 ? -12.680 2.872 -5.744 1.00 91.19 268 LEU A C 1
ATOM 2228 O O . LEU A 1 268 ? -13.170 3.132 -4.646 1.00 91.19 268 LEU A O 1
ATOM 2232 N N . GLU A 1 269 ? -13.188 3.370 -6.871 1.00 90.62 269 GLU A N 1
ATOM 2233 C CA . GLU A 1 269 ? -14.409 4.179 -6.916 1.00 90.62 269 GLU A CA 1
ATOM 2234 C C . GLU A 1 269 ? -15.646 3.350 -6.563 1.00 90.62 269 GLU A C 1
ATOM 2236 O O . GLU A 1 269 ? -16.485 3.835 -5.810 1.00 90.62 269 GLU A O 1
ATOM 2241 N N . ALA A 1 270 ? -15.749 2.095 -7.006 1.00 90.81 270 ALA A N 1
ATOM 2242 C CA . ALA A 1 270 ? -16.808 1.182 -6.578 1.00 90.81 270 ALA A CA 1
ATOM 2243 C C . ALA A 1 270 ? -16.735 0.915 -5.063 1.00 90.81 270 ALA A C 1
ATOM 2245 O O . ALA A 1 270 ? -17.736 1.066 -4.358 1.00 90.81 270 ALA A O 1
ATOM 2246 N N . ALA A 1 271 ? -15.537 0.621 -4.543 1.00 87.62 271 ALA A N 1
ATOM 2247 C CA . ALA A 1 271 ? -15.312 0.424 -3.113 1.00 87.62 271 ALA A CA 1
ATOM 2248 C C . ALA A 1 271 ? -15.652 1.673 -2.278 1.00 87.62 271 ALA A C 1
ATOM 2250 O O . ALA A 1 271 ? -16.121 1.529 -1.153 1.00 87.62 271 ALA A O 1
ATOM 2251 N N . LEU A 1 272 ? -15.471 2.890 -2.801 1.00 85.38 272 LEU A N 1
ATOM 2252 C CA . LEU A 1 272 ? -15.898 4.125 -2.130 1.00 85.38 272 LEU A CA 1
ATOM 2253 C C . LEU A 1 272 ? -17.406 4.387 -2.278 1.00 85.38 272 LEU A C 1
ATOM 2255 O O . LEU A 1 272 ? -18.073 4.699 -1.296 1.00 85.38 272 LEU A O 1
ATOM 2259 N N . ASN A 1 273 ? -17.965 4.240 -3.479 1.00 86.81 273 ASN A N 1
ATOM 2260 C CA . ASN A 1 273 ? -19.359 4.586 -3.771 1.00 86.81 273 ASN A CA 1
ATOM 2261 C C . ASN A 1 273 ? -20.370 3.619 -3.137 1.00 86.81 273 ASN A C 1
ATOM 2263 O O . ASN A 1 273 ? -21.489 4.037 -2.852 1.00 86.81 273 ASN A O 1
ATOM 2267 N N . GLU A 1 274 ? -19.981 2.376 -2.830 1.00 76.12 274 GLU A N 1
ATOM 2268 C CA . GLU A 1 274 ? -20.784 1.492 -1.971 1.00 76.12 274 GLU A CA 1
ATOM 2269 C C . GLU A 1 274 ? -21.133 2.139 -0.612 1.00 76.12 274 GLU A C 1
ATOM 2271 O O . GLU A 1 274 ? -22.205 1.868 -0.084 1.00 76.12 274 GLU A O 1
ATOM 2276 N N . ASP A 1 275 ? -20.279 3.011 -0.049 1.00 63.59 275 ASP A N 1
ATOM 2277 C CA . ASP A 1 275 ? -20.590 3.691 1.224 1.00 63.59 275 ASP A CA 1
ATOM 2278 C C . ASP A 1 275 ? -21.692 4.753 1.080 1.00 63.59 275 ASP A C 1
ATOM 2280 O O . ASP A 1 275 ? -22.353 5.074 2.060 1.00 63.59 275 ASP A O 1
ATOM 2284 N N . LEU A 1 276 ? -21.923 5.281 -0.129 1.00 64.44 276 LEU A N 1
ATOM 2285 C CA . LEU A 1 276 ? -22.979 6.266 -0.410 1.00 64.44 276 LEU A CA 1
ATOM 2286 C C . LEU A 1 276 ? -24.337 5.624 -0.741 1.00 64.44 276 LEU A C 1
ATOM 2288 O O . LEU A 1 276 ? -25.329 6.340 -0.865 1.00 64.44 276 LEU A O 1
ATOM 2292 N N . ALA A 1 277 ? -24.380 4.302 -0.931 1.00 61.66 277 ALA A N 1
ATOM 2293 C CA . ALA A 1 277 ? -25.598 3.552 -1.244 1.00 61.66 277 ALA A CA 1
ATOM 2294 C C . ALA A 1 277 ? -26.193 2.816 -0.026 1.00 61.66 277 ALA A C 1
ATOM 2296 O O . ALA A 1 277 ? -27.373 2.466 -0.056 1.00 61.66 277 ALA A O 1
ATOM 2297 N N . ASP A 1 278 ? -25.387 2.591 1.020 1.00 57.56 278 ASP A N 1
ATOM 2298 C CA . ASP A 1 278 ? -25.770 1.925 2.277 1.00 57.56 278 ASP A CA 1
ATOM 2299 C C . ASP A 1 278 ? -26.242 2.922 3.386 1.00 57.56 278 ASP A C 1
ATOM 2301 O O . ASP A 1 278 ? -26.617 2.468 4.473 1.00 57.56 278 ASP A O 1
ATOM 2305 N N . GLU A 1 279 ? -26.238 4.249 3.139 1.00 51.03 279 GLU A N 1
ATOM 2306 C CA . GLU A 1 279 ? -26.755 5.323 4.037 1.00 51.03 279 GLU A CA 1
ATOM 2307 C C . GLU A 1 279 ? -28.224 5.730 3.768 1.00 51.03 279 GLU A C 1
ATOM 2309 O O . GLU A 1 279 ? -28.975 5.852 4.769 1.00 51.03 279 GLU A O 1
#

Organism: NCBI:txid652834

pLDDT: mean 72.75, std 20.48, range [33.66, 97.0]

Foldseek 3Di:
DPPVPVVVVVVPPPDPDDPDDDPDDDPPPPPPPVPDVVVVLVVVVVVVVVVCPPDDPVVLLVVLLVLLVVLVVVLVVLVVVLVVLVVLLVVLVVLLVVLLVVLVVLVVVVVVVVVVVVVVVVVVVVVVVVVVVVVVVVVVVVVVVVVVVVVVVVVVVVVVVVCVVCVVPCVVPPPDDDDDDDDDDDDDDDDDDDDDDDDDDDDDDDDDDDDDYDDDDDDVCPVVVSVVSSVSSVVSVVSVVVSVVSSVVSVVSVVVSVVSSVVSVVSSVVSVCVVVVVD